Protein AF-A0A4Q5T5X5-F1 (afdb_monomer_lite)

Foldseek 3Di:
DVVQVVCVVVVDGDDDDDDDDDDDPPVVVVVVVVVVVVVVVVVVVVVVVVVVVVVVVVVVVVVVVVVVVVVVVVVVVVVVVVVVVVVVVVVVVVVVVVVVVVDVVVDPVVVVVVVVVVVVVVVVCLVPDPPVPDDPDDPVVVVVVVVVVVVVVVVCVVVVDDDDDDDDDDDDDDDDDDDDDDDDD

pLDDT: mean 80.44, std 17.48, range [32.81, 98.56]

Structure (mmCIF, N/CA/C/O backbone):
data_AF-A0A4Q5T5X5-F1
#
_entry.id   AF-A0A4Q5T5X5-F1
#
loop_
_atom_site.group_PDB
_atom_site.id
_atom_site.type_symbol
_atom_site.label_atom_id
_atom_site.label_alt_id
_atom_site.label_comp_id
_atom_site.label_asym_id
_atom_site.label_entity_id
_atom_site.label_seq_id
_atom_site.pdbx_PDB_ins_code
_atom_site.Cartn_x
_atom_site.Cartn_y
_atom_site.Cartn_z
_atom_site.occupancy
_atom_site.B_iso_or_equiv
_atom_site.auth_seq_id
_atom_site.auth_comp_id
_atom_site.auth_asym_id
_atom_site.auth_atom_id
_atom_site.pdbx_PDB_model_num
ATOM 1 N N . SER A 1 1 ? 45.041 20.646 -38.123 1.00 65.31 1 SER A N 1
ATOM 2 C CA . SER A 1 1 ? 43.888 20.467 -39.027 1.00 65.31 1 SER A CA 1
ATOM 3 C C . SER A 1 1 ? 44.426 20.039 -40.383 1.00 65.31 1 SER A C 1
ATOM 5 O O . SER A 1 1 ? 45.242 20.765 -40.935 1.00 65.31 1 SER A O 1
ATOM 7 N N . VAL A 1 2 ? 44.052 18.853 -40.885 1.00 74.75 2 VAL A N 1
ATOM 8 C CA . VAL A 1 2 ? 44.518 18.348 -42.200 1.00 74.75 2 VAL A CA 1
ATOM 9 C C . VAL A 1 2 ? 44.096 19.296 -43.328 1.00 74.75 2 VAL A C 1
ATOM 11 O O . VAL A 1 2 ? 44.850 19.524 -44.265 1.00 74.75 2 VAL A O 1
ATOM 14 N N . VAL A 1 3 ? 42.918 19.905 -43.186 1.00 79.88 3 VAL A N 1
ATOM 15 C CA . VAL A 1 3 ? 42.360 20.839 -44.167 1.00 79.88 3 VAL A CA 1
ATOM 16 C C . VAL A 1 3 ? 43.095 22.185 -44.144 1.00 79.88 3 VAL A C 1
ATOM 18 O O . VAL A 1 3 ? 43.409 22.709 -45.201 1.00 79.88 3 VAL A O 1
ATOM 21 N N . ASP A 1 4 ? 43.445 22.704 -42.961 1.00 82.31 4 ASP A N 1
ATOM 22 C CA . ASP A 1 4 ? 44.176 23.980 -42.821 1.00 82.31 4 ASP A CA 1
ATOM 23 C C . ASP A 1 4 ? 45.615 23.878 -43.358 1.00 82.31 4 ASP A C 1
ATOM 25 O O . ASP A 1 4 ? 46.098 24.767 -44.049 1.00 82.31 4 ASP A O 1
ATOM 29 N N . HIS A 1 5 ? 46.281 22.738 -43.132 1.00 82.31 5 HIS A N 1
ATOM 30 C CA . HIS A 1 5 ? 47.614 22.478 -43.686 1.00 82.31 5 HIS A CA 1
ATOM 31 C C . HIS A 1 5 ? 47.601 22.364 -45.221 1.00 82.31 5 HIS A C 1
ATOM 33 O O . HIS A 1 5 ? 48.564 22.757 -45.878 1.00 82.31 5 HIS A O 1
ATOM 39 N N . ALA A 1 6 ? 46.512 21.847 -45.800 1.00 83.75 6 ALA A N 1
ATOM 40 C CA . ALA A 1 6 ? 46.347 21.731 -47.247 1.00 83.75 6 ALA A CA 1
ATOM 41 C C . ALA A 1 6 ? 46.087 23.086 -47.938 1.00 83.75 6 ALA A C 1
ATOM 43 O O . ALA A 1 6 ? 46.392 23.221 -49.121 1.00 83.75 6 ALA A O 1
ATOM 44 N N . THR A 1 7 ? 45.570 24.095 -47.223 1.00 84.44 7 THR A N 1
ATOM 45 C CA . THR A 1 7 ? 45.253 25.423 -47.786 1.00 84.44 7 THR A CA 1
ATOM 46 C C . THR A 1 7 ? 46.365 26.467 -47.638 1.00 84.44 7 THR A C 1
ATOM 48 O O . THR A 1 7 ? 46.301 27.517 -48.281 1.00 84.44 7 THR A O 1
ATOM 51 N N . THR A 1 8 ? 47.420 26.176 -46.869 1.00 85.50 8 THR A N 1
ATOM 52 C CA . THR A 1 8 ? 48.581 27.065 -46.657 1.00 85.50 8 THR A CA 1
ATOM 53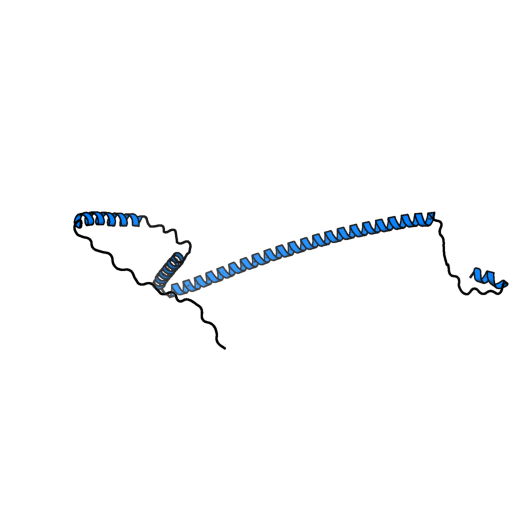 C C . THR A 1 8 ? 49.266 27.543 -47.952 1.00 85.50 8 THR A C 1
ATOM 55 O O . THR A 1 8 ? 49.544 28.740 -48.042 1.00 85.50 8 THR A O 1
ATOM 58 N N . PRO A 1 9 ? 49.510 26.703 -48.986 1.00 88.38 9 PRO A N 1
ATOM 59 C CA . PRO A 1 9 ? 50.156 27.152 -50.229 1.00 88.38 9 PRO A CA 1
ATOM 60 C C . PRO A 1 9 ? 49.339 28.172 -51.033 1.00 88.38 9 PRO A C 1
ATOM 62 O O . PRO A 1 9 ? 49.888 28.865 -51.884 1.00 88.38 9 PRO A O 1
ATOM 65 N N . TRP A 1 10 ? 48.030 28.262 -50.780 1.00 88.12 10 TRP A N 1
ATOM 66 C CA . TRP A 1 10 ? 47.122 29.199 -51.446 1.00 88.12 10 TRP A CA 1
ATOM 67 C C . TRP A 1 10 ? 46.860 30.462 -50.614 1.00 88.12 10 TRP A C 1
ATOM 69 O O . TRP A 1 10 ? 46.085 31.318 -51.030 1.00 88.12 10 TRP A O 1
ATOM 79 N N . GLY A 1 11 ? 47.496 30.594 -49.442 1.00 86.31 11 GLY A N 1
ATOM 80 C CA . GLY A 1 11 ? 47.398 31.782 -48.590 1.00 86.31 11 GLY A CA 1
ATOM 81 C C . GLY A 1 11 ? 46.050 31.964 -47.881 1.00 86.31 11 GLY A C 1
ATOM 82 O O . GLY A 1 11 ? 45.770 33.054 -47.385 1.00 86.31 11 GLY A O 1
ATOM 83 N N . VAL A 1 12 ? 45.209 30.925 -47.814 1.00 87.94 12 VAL A N 1
ATOM 84 C CA . VAL A 1 12 ? 43.883 30.980 -47.174 1.00 87.94 12 VAL A CA 1
ATOM 85 C C . VAL A 1 12 ? 43.929 30.296 -45.806 1.00 87.94 12 VAL A C 1
ATOM 87 O O . VAL A 1 12 ? 44.334 29.140 -45.699 1.00 87.94 12 VAL A O 1
ATOM 90 N N . LYS A 1 13 ? 43.475 31.003 -44.761 1.00 85.12 13 LYS A N 1
ATOM 91 C CA . LYS A 1 13 ? 43.397 30.499 -43.381 1.00 85.12 13 LYS A CA 1
ATOM 92 C C . LYS A 1 13 ? 41.972 30.079 -43.037 1.00 85.12 13 LYS A C 1
ATOM 94 O O . LYS A 1 13 ? 41.056 30.903 -43.088 1.00 85.12 13 LYS A O 1
ATOM 99 N N . ILE A 1 14 ? 41.782 28.822 -42.643 1.00 87.69 14 ILE A N 1
ATOM 100 C CA . ILE A 1 14 ? 40.459 28.307 -42.274 1.00 87.69 14 ILE A CA 1
ATOM 101 C C . ILE A 1 14 ? 40.199 28.608 -40.796 1.00 87.69 14 ILE A C 1
ATOM 103 O O . ILE A 1 14 ? 40.948 28.185 -39.920 1.00 87.69 14 ILE A O 1
ATOM 107 N N . THR A 1 15 ? 39.118 29.330 -40.497 1.00 88.56 15 THR A N 1
ATOM 108 C CA . THR A 1 15 ? 38.778 29.742 -39.122 1.00 88.56 15 THR A CA 1
ATOM 109 C C . THR A 1 15 ? 37.818 28.786 -38.418 1.00 88.56 15 THR A C 1
ATOM 111 O O . THR A 1 15 ? 37.868 28.669 -37.195 1.00 88.56 15 THR A O 1
ATOM 114 N N . ARG A 1 16 ? 36.938 28.100 -39.161 1.00 88.94 16 ARG A N 1
ATOM 115 C CA . ARG A 1 16 ? 35.946 27.175 -38.603 1.00 88.94 16 ARG A CA 1
ATOM 116 C C . ARG A 1 16 ? 35.481 26.164 -39.640 1.00 88.94 16 ARG A C 1
ATOM 118 O O . ARG A 1 16 ? 35.253 26.518 -40.792 1.00 88.94 16 ARG A O 1
ATOM 125 N N . VAL A 1 17 ? 35.298 24.924 -39.203 1.00 88.56 17 VAL A N 1
ATOM 126 C CA . VAL A 1 17 ? 34.685 23.862 -40.000 1.00 88.56 17 VAL A CA 1
ATOM 127 C C . VAL A 1 17 ? 33.445 23.392 -39.255 1.00 88.56 17 VAL A C 1
ATOM 129 O O . VAL A 1 17 ? 33.546 22.902 -38.134 1.00 88.56 17 VAL A O 1
ATOM 132 N N . GLU A 1 18 ? 32.283 23.563 -39.873 1.00 91.38 18 GLU A N 1
ATOM 133 C CA . GLU A 1 18 ? 31.004 23.069 -39.370 1.00 91.38 18 GLU A CA 1
ATOM 134 C C . GLU A 1 18 ? 30.442 22.064 -40.375 1.00 91.38 18 GLU A C 1
ATOM 136 O O . GLU A 1 18 ? 30.503 22.269 -41.590 1.00 91.38 18 GLU A O 1
ATOM 141 N N . ILE A 1 19 ? 29.896 20.963 -39.868 1.00 89.81 19 ILE A N 1
ATOM 142 C CA . ILE A 1 19 ? 29.176 19.997 -40.693 1.00 89.81 19 ILE A CA 1
ATOM 143 C C . ILE A 1 19 ? 27.752 20.521 -40.864 1.00 89.81 19 ILE A C 1
ATOM 145 O O . ILE A 1 19 ? 27.047 20.719 -39.879 1.00 89.81 19 ILE A O 1
ATOM 149 N N . LYS A 1 20 ? 27.332 20.748 -42.112 1.00 89.88 20 LYS A N 1
ATOM 150 C CA . LYS A 1 20 ? 26.016 21.326 -42.416 1.00 89.88 20 LYS A CA 1
ATOM 151 C C . LYS A 1 20 ? 24.912 20.274 -42.544 1.00 89.88 20 LYS A C 1
ATOM 153 O O . LYS A 1 20 ? 23.877 20.396 -41.906 1.00 89.88 20 LYS A O 1
ATOM 158 N N . ASP A 1 21 ? 25.123 19.267 -43.386 1.00 89.62 21 ASP A N 1
ATOM 159 C CA . ASP A 1 21 ? 24.162 18.193 -43.648 1.00 89.62 21 ASP A CA 1
ATOM 160 C C . ASP A 1 21 ? 24.946 16.902 -43.913 1.00 89.62 21 ASP A C 1
ATOM 162 O O . ASP A 1 21 ? 25.931 16.911 -44.656 1.00 89.62 21 ASP A O 1
ATOM 166 N N . ILE A 1 22 ? 24.525 15.803 -43.294 1.00 85.44 22 ILE A N 1
ATOM 167 C CA . ILE A 1 22 ? 25.003 14.459 -43.615 1.00 85.44 22 ILE A CA 1
ATOM 168 C C . ILE A 1 22 ? 23.778 13.692 -44.075 1.00 85.44 22 ILE A C 1
ATOM 170 O O . ILE A 1 22 ? 22.809 13.557 -43.332 1.00 85.44 22 ILE A O 1
ATOM 174 N N . ARG A 1 23 ? 23.848 13.145 -45.288 1.00 89.44 23 ARG A N 1
ATOM 175 C CA . ARG A 1 23 ? 22.794 12.305 -45.854 1.00 89.44 23 ARG A CA 1
ATOM 176 C C . ARG A 1 23 ? 23.220 10.847 -45.776 1.00 89.44 23 ARG A C 1
ATOM 178 O O . ARG A 1 23 ? 23.872 10.365 -46.703 1.00 89.44 23 ARG A O 1
ATOM 185 N N . PRO A 1 24 ? 22.920 10.149 -44.669 1.00 89.31 24 PRO A N 1
ATOM 186 C CA . PRO A 1 24 ? 23.136 8.716 -44.615 1.00 89.31 24 PRO A CA 1
ATOM 187 C C . PRO A 1 24 ? 22.268 8.020 -45.677 1.00 89.31 24 PRO A C 1
ATOM 189 O O . PRO A 1 24 ? 21.168 8.490 -45.984 1.00 89.31 24 PRO A O 1
ATOM 192 N N . PRO A 1 25 ? 22.739 6.899 -46.245 1.00 93.94 25 PRO A N 1
ATOM 193 C CA . PRO A 1 25 ? 21.951 6.120 -47.188 1.00 93.94 25 PRO A CA 1
ATOM 194 C C . PRO A 1 25 ? 20.674 5.597 -46.514 1.00 93.94 25 PRO A C 1
ATOM 196 O O . PRO A 1 25 ? 20.673 5.258 -45.326 1.00 93.94 25 PRO A O 1
ATOM 199 N N . ALA A 1 26 ? 19.586 5.519 -47.284 1.00 93.69 26 ALA A N 1
ATOM 200 C CA . ALA A 1 26 ? 18.252 5.185 -46.781 1.00 93.69 26 ALA A CA 1
ATOM 201 C C . ALA A 1 26 ? 18.206 3.844 -46.023 1.00 93.69 26 ALA A C 1
ATOM 203 O O . ALA A 1 26 ? 17.470 3.709 -45.046 1.00 93.69 26 ALA A O 1
ATOM 204 N N . ASP A 1 27 ? 19.036 2.877 -46.416 1.00 94.88 27 ASP A N 1
ATOM 205 C CA . ASP A 1 27 ? 19.101 1.557 -45.785 1.00 94.88 27 ASP A CA 1
ATOM 206 C C . ASP A 1 27 ? 19.522 1.626 -44.312 1.00 94.88 27 ASP A C 1
ATOM 208 O O . ASP A 1 27 ? 18.930 0.949 -43.467 1.00 94.88 27 ASP A O 1
ATOM 212 N N . ILE A 1 28 ? 20.483 2.498 -43.979 1.00 92.69 28 ILE A N 1
ATOM 213 C CA . ILE A 1 28 ? 20.956 2.687 -42.600 1.00 92.69 28 ILE A CA 1
ATOM 214 C C . ILE A 1 28 ? 19.881 3.375 -41.760 1.00 92.69 28 ILE A C 1
ATOM 216 O O . ILE A 1 28 ? 19.614 2.947 -40.638 1.00 92.69 28 ILE A O 1
ATOM 220 N N . VAL A 1 29 ? 19.226 4.404 -42.304 1.00 94.38 29 VAL A N 1
ATOM 221 C CA . VAL A 1 29 ? 18.145 5.121 -41.607 1.00 94.38 29 VAL A CA 1
ATOM 222 C C . VAL A 1 29 ? 16.980 4.178 -41.305 1.00 94.38 29 VAL A C 1
ATOM 224 O O . VAL A 1 29 ? 16.464 4.164 -40.188 1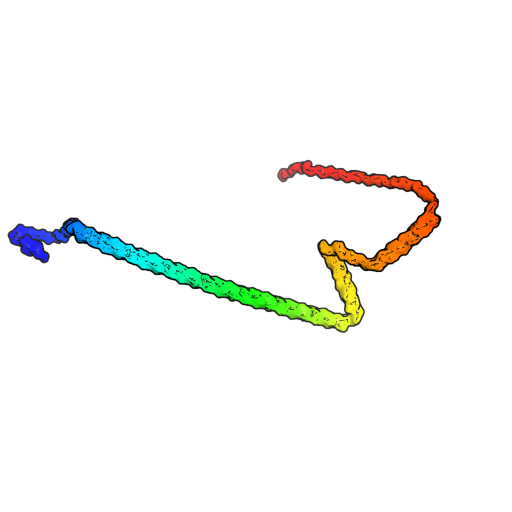.00 94.38 29 VAL A O 1
ATOM 227 N N . ASN A 1 30 ? 16.612 3.328 -42.265 1.00 95.56 30 ASN A N 1
ATOM 228 C CA . ASN A 1 30 ? 15.548 2.342 -42.097 1.00 95.56 30 ASN A CA 1
ATOM 229 C C . ASN A 1 30 ? 15.916 1.251 -41.081 1.00 95.56 30 ASN A C 1
ATOM 231 O O . ASN A 1 30 ? 15.084 0.874 -40.252 1.00 95.56 30 ASN A O 1
ATOM 235 N N . ALA A 1 31 ? 17.152 0.744 -41.116 1.00 94.94 31 ALA A N 1
ATOM 236 C CA . ALA A 1 31 ? 17.632 -0.236 -40.143 1.00 94.94 31 ALA A CA 1
ATOM 237 C C . ALA A 1 31 ? 17.661 0.347 -38.720 1.00 94.94 31 ALA A C 1
ATOM 239 O O . ALA A 1 31 ? 17.140 -0.274 -37.790 1.00 94.94 31 ALA A O 1
ATOM 240 N N . MET A 1 32 ? 18.178 1.569 -38.569 1.00 93.88 32 MET A N 1
ATOM 241 C CA . MET A 1 32 ? 18.218 2.282 -37.293 1.00 93.88 32 MET A CA 1
ATOM 242 C C . MET A 1 32 ? 16.809 2.591 -36.775 1.00 93.88 32 MET A C 1
ATOM 244 O O . MET A 1 32 ? 16.533 2.379 -35.597 1.00 93.88 32 MET A O 1
ATOM 248 N N . GLY A 1 33 ? 15.887 3.016 -37.646 1.00 95.38 33 GLY A N 1
ATOM 249 C CA . GLY A 1 33 ? 14.489 3.260 -37.286 1.00 95.38 33 GLY A CA 1
ATOM 250 C C . GLY A 1 33 ? 13.787 2.008 -36.754 1.00 95.38 33 GLY A C 1
ATOM 251 O O . GLY A 1 33 ? 13.105 2.073 -35.730 1.00 95.38 33 GLY A O 1
ATOM 252 N N . ARG A 1 34 ? 14.008 0.845 -37.387 1.00 95.69 34 ARG A N 1
ATOM 253 C CA . ARG A 1 34 ? 13.485 -0.442 -36.891 1.00 95.69 34 ARG A CA 1
ATOM 254 C C . ARG A 1 34 ? 14.082 -0.823 -35.538 1.00 95.69 34 ARG A C 1
ATOM 256 O O . ARG A 1 34 ? 13.336 -1.223 -34.648 1.00 95.69 34 ARG A O 1
ATOM 263 N N . GLN A 1 35 ? 15.392 -0.661 -35.363 1.00 96.94 35 GLN A N 1
ATOM 264 C CA . GLN A 1 35 ? 16.063 -0.949 -34.094 1.00 96.94 35 GLN A CA 1
ATOM 265 C C . GLN A 1 35 ? 15.557 -0.040 -32.968 1.00 96.94 35 GLN A C 1
ATOM 267 O O . GLN A 1 35 ? 15.201 -0.527 -31.897 1.00 96.94 35 GLN A O 1
ATOM 272 N N . MET A 1 36 ? 15.466 1.267 -33.219 1.00 96.88 36 MET A N 1
ATOM 273 C CA . MET A 1 36 ? 14.965 2.230 -32.239 1.00 96.88 36 MET A CA 1
ATOM 274 C C . MET A 1 36 ? 13.512 1.961 -31.862 1.00 96.88 36 MET A C 1
ATOM 276 O O . MET A 1 36 ? 13.159 2.078 -30.690 1.00 96.88 36 MET A O 1
ATOM 280 N N . LYS A 1 37 ? 12.666 1.589 -32.831 1.00 97.31 37 LYS A N 1
ATOM 281 C CA . LYS A 1 37 ? 11.281 1.198 -32.556 1.00 97.31 37 LYS A CA 1
ATOM 282 C C . LYS A 1 37 ? 11.229 -0.036 -31.653 1.00 97.31 37 LYS A C 1
ATOM 284 O O . LYS A 1 37 ? 10.584 0.025 -30.613 1.00 97.31 37 LYS A O 1
ATOM 289 N N . ALA A 1 38 ? 11.966 -1.093 -31.994 1.00 97.44 38 ALA A N 1
ATOM 290 C CA . ALA A 1 38 ? 12.018 -2.316 -31.195 1.00 97.44 38 ALA A CA 1
ATOM 291 C C . ALA A 1 38 ? 12.544 -2.061 -29.771 1.00 97.44 38 ALA A C 1
ATOM 293 O O . ALA A 1 38 ? 12.023 -2.609 -28.801 1.00 97.44 38 ALA A O 1
ATOM 294 N N . GLU A 1 39 ? 13.551 -1.198 -29.615 1.00 97.69 39 GLU A N 1
ATOM 295 C CA . GLU A 1 39 ? 14.072 -0.847 -28.294 1.00 97.69 39 GLU A CA 1
ATOM 296 C C . GLU A 1 39 ? 13.073 -0.016 -27.480 1.00 97.69 39 GLU A C 1
ATOM 298 O O . GLU A 1 39 ? 12.910 -0.256 -26.282 1.00 97.69 39 GLU A O 1
ATOM 303 N N . ARG A 1 40 ? 12.367 0.928 -28.114 1.00 98.19 40 ARG A N 1
ATOM 304 C CA . ARG A 1 40 ? 11.302 1.698 -27.457 1.00 98.19 40 ARG A CA 1
ATOM 305 C C . ARG A 1 40 ? 10.154 0.801 -27.012 1.00 98.19 40 ARG A C 1
ATOM 307 O O . ARG A 1 40 ? 9.729 0.923 -25.871 1.00 98.19 40 ARG A O 1
ATOM 314 N N . GLU A 1 41 ? 9.702 -0.109 -27.870 1.00 98.06 41 GLU A N 1
ATOM 315 C CA . GLU A 1 41 ? 8.659 -1.088 -27.538 1.00 98.06 41 GLU A CA 1
ATOM 316 C C . GLU A 1 41 ? 9.105 -1.996 -26.388 1.00 98.06 41 GLU A C 1
ATOM 318 O O . GLU A 1 41 ? 8.377 -2.162 -25.412 1.00 98.06 41 GLU A O 1
ATOM 323 N N . LYS A 1 42 ? 10.344 -2.503 -26.427 1.00 98.06 42 LYS A N 1
ATOM 324 C CA . LYS A 1 42 ? 10.911 -3.287 -25.323 1.00 98.06 42 LYS A CA 1
ATOM 325 C C . LYS A 1 42 ? 10.917 -2.500 -24.011 1.00 98.06 42 LYS A C 1
ATOM 327 O O . LYS A 1 42 ? 10.511 -3.036 -22.983 1.00 98.06 42 LYS A O 1
ATOM 332 N N . ARG A 1 43 ? 11.387 -1.248 -24.029 1.00 98.06 43 ARG A N 1
ATOM 333 C CA . ARG A 1 43 ? 11.426 -0.395 -22.829 1.00 98.06 43 ARG A CA 1
ATOM 334 C C . ARG A 1 43 ? 10.023 -0.084 -22.310 1.00 98.06 43 ARG A C 1
ATOM 336 O O . ARG A 1 43 ? 9.829 -0.126 -21.102 1.00 98.06 43 ARG A O 1
ATOM 343 N N . ALA A 1 44 ? 9.064 0.184 -23.197 1.00 98.44 44 ALA A N 1
ATOM 344 C CA . ALA A 1 44 ? 7.673 0.421 -22.821 1.00 98.44 44 ALA A CA 1
ATOM 345 C C . ALA A 1 44 ? 7.068 -0.804 -22.119 1.00 98.44 44 ALA A C 1
ATOM 347 O O . ALA A 1 44 ? 6.541 -0.664 -21.021 1.00 98.44 44 ALA A O 1
ATOM 348 N N . ASN A 1 45 ? 7.247 -2.003 -22.684 1.00 98.31 45 ASN A N 1
ATOM 349 C CA . ASN A 1 45 ? 6.733 -3.244 -22.097 1.00 98.31 45 ASN A CA 1
ATOM 350 C C . ASN A 1 45 ? 7.355 -3.550 -20.726 1.00 98.31 45 ASN A C 1
ATOM 352 O O . ASN A 1 45 ? 6.663 -4.003 -19.819 1.00 98.31 45 ASN A O 1
ATOM 356 N N . ILE A 1 46 ? 8.662 -3.304 -20.563 1.00 98.19 46 ILE A N 1
ATOM 357 C CA . ILE A 1 46 ? 9.337 -3.470 -19.266 1.00 98.19 46 ILE A CA 1
ATOM 358 C C . ILE A 1 46 ? 8.745 -2.501 -18.242 1.00 98.19 46 ILE A C 1
ATOM 360 O O . ILE A 1 46 ? 8.376 -2.924 -17.151 1.00 98.19 46 ILE A O 1
ATOM 364 N N . LEU A 1 47 ? 8.605 -1.226 -18.609 1.00 98.19 47 LEU A N 1
ATOM 365 C CA . LEU A 1 47 ? 8.078 -0.201 -17.713 1.00 98.19 47 LEU A CA 1
ATOM 366 C C . LEU A 1 47 ? 6.623 -0.483 -17.309 1.00 98.19 47 LEU A C 1
ATOM 368 O O . LEU A 1 47 ? 6.253 -0.291 -16.154 1.00 98.19 47 LEU A O 1
ATOM 372 N N . GLU A 1 48 ? 5.799 -0.968 -18.238 1.00 98.31 48 GLU A N 1
ATOM 373 C CA . GLU A 1 48 ? 4.413 -1.357 -17.966 1.00 98.31 48 GLU A CA 1
ATOM 374 C C . GLU A 1 48 ? 4.325 -2.574 -17.033 1.00 98.31 48 GLU A C 1
ATOM 376 O O . GLU A 1 48 ? 3.531 -2.579 -16.086 1.00 98.31 48 GLU A O 1
ATOM 381 N N . ALA A 1 49 ? 5.174 -3.585 -17.245 1.00 98.12 49 ALA A N 1
ATOM 382 C CA . ALA A 1 49 ? 5.248 -4.755 -16.374 1.00 98.12 49 ALA A CA 1
ATOM 383 C C . ALA A 1 49 ? 5.739 -4.391 -14.962 1.00 98.12 49 ALA A C 1
ATOM 385 O O . ALA A 1 49 ? 5.185 -4.867 -13.968 1.00 98.12 49 ALA A O 1
ATOM 386 N N . GLU A 1 50 ? 6.743 -3.519 -14.857 1.00 98.31 50 GLU A N 1
ATOM 387 C CA . GLU A 1 50 ? 7.233 -2.991 -13.580 1.00 98.31 50 GLU A CA 1
ATOM 388 C C . GLU A 1 50 ? 6.158 -2.167 -12.864 1.00 98.31 50 GLU A C 1
ATOM 390 O O . GLU A 1 50 ? 5.926 -2.370 -11.671 1.00 98.31 50 GLU A O 1
ATOM 395 N N . GLY A 1 51 ? 5.448 -1.300 -13.591 1.00 98.56 51 GLY A N 1
ATOM 396 C CA . GLY A 1 51 ? 4.331 -0.525 -13.055 1.00 98.56 51 GLY A CA 1
ATOM 397 C C . GLY A 1 51 ? 3.198 -1.412 -12.539 1.00 98.56 51 GLY A C 1
ATOM 398 O O . GLY A 1 51 ? 2.704 -1.196 -11.430 1.00 98.56 51 GLY A O 1
ATOM 399 N N . SER A 1 52 ? 2.834 -2.452 -13.294 1.00 98.31 52 SER A N 1
ATOM 400 C CA . SER A 1 52 ? 1.807 -3.424 -12.895 1.00 98.31 52 SER A CA 1
ATOM 401 C C . SER A 1 52 ? 2.217 -4.179 -11.633 1.00 98.31 52 SER A C 1
ATOM 403 O O . SER A 1 52 ? 1.472 -4.199 -10.654 1.00 98.31 52 SER A O 1
ATOM 405 N N . ARG A 1 53 ? 3.447 -4.708 -11.600 1.00 98.31 53 ARG A N 1
ATOM 406 C CA . ARG A 1 53 ? 3.997 -5.390 -10.422 1.00 98.31 53 ARG A CA 1
ATOM 407 C C . ARG A 1 53 ? 4.004 -4.482 -9.193 1.00 98.31 53 ARG A C 1
ATOM 409 O O . ARG A 1 53 ? 3.602 -4.908 -8.113 1.00 98.31 53 ARG A O 1
ATOM 416 N N . GLN A 1 54 ? 4.455 -3.239 -9.343 1.00 98.38 54 GLN A N 1
ATOM 417 C CA . GLN A 1 54 ? 4.511 -2.288 -8.234 1.00 98.38 54 GLN A CA 1
ATOM 418 C C . GLN A 1 54 ? 3.108 -1.940 -7.722 1.00 98.38 54 GLN A C 1
ATOM 420 O O . GLN A 1 54 ? 2.897 -1.855 -6.511 1.00 98.38 54 GLN A O 1
ATOM 425 N N . SER A 1 55 ? 2.138 -1.784 -8.626 1.00 98.44 55 SER A N 1
ATOM 426 C CA . SER A 1 55 ? 0.735 -1.556 -8.271 1.00 98.44 55 SER A CA 1
ATOM 427 C C . SER A 1 55 ? 0.150 -2.727 -7.476 1.00 98.44 55 SER A C 1
ATOM 429 O O . SER A 1 55 ? -0.489 -2.515 -6.442 1.00 98.44 55 SER A O 1
ATOM 431 N N . GLU A 1 56 ? 0.409 -3.964 -7.905 1.00 98.31 56 GLU A N 1
ATOM 432 C CA . GLU A 1 56 ? -0.049 -5.170 -7.208 1.00 98.31 56 GLU A CA 1
ATOM 433 C C . GLU A 1 56 ? 0.565 -5.307 -5.813 1.00 98.31 56 GLU A C 1
ATOM 435 O O . GLU A 1 56 ? -0.157 -5.610 -4.860 1.00 98.31 56 GLU A O 1
ATOM 440 N N . ILE A 1 57 ? 1.864 -5.024 -5.671 1.00 98.31 57 ILE A N 1
ATOM 441 C CA . ILE A 1 57 ? 2.551 -5.022 -4.372 1.00 98.31 57 ILE A CA 1
ATOM 442 C C . ILE A 1 57 ? 1.906 -3.997 -3.438 1.00 98.31 57 ILE A C 1
ATOM 444 O O . ILE A 1 57 ? 1.473 -4.363 -2.346 1.00 98.31 57 ILE A O 1
ATOM 448 N N . LEU A 1 58 ? 1.755 -2.746 -3.884 1.00 98.25 58 LEU A N 1
ATOM 449 C CA . LEU A 1 58 ? 1.143 -1.688 -3.074 1.00 98.25 58 LEU A CA 1
ATOM 450 C C . LEU A 1 58 ? -0.297 -2.029 -2.679 1.00 98.25 58 LEU A C 1
ATOM 452 O O . LEU A 1 58 ? -0.715 -1.784 -1.545 1.00 98.25 58 LEU A O 1
ATOM 456 N N . ARG A 1 59 ? -1.066 -2.637 -3.587 1.00 98.31 59 ARG A N 1
ATOM 457 C CA . ARG A 1 59 ? -2.428 -3.094 -3.293 1.00 98.31 59 ARG A CA 1
ATOM 458 C C . ARG A 1 59 ? -2.431 -4.209 -2.248 1.00 98.31 59 ARG A C 1
ATOM 460 O O . ARG A 1 59 ? -3.256 -4.169 -1.335 1.00 98.31 59 ARG A O 1
ATOM 467 N N . ALA A 1 60 ? -1.539 -5.189 -2.365 1.00 98.25 60 ALA A N 1
ATOM 468 C CA . ALA A 1 60 ? -1.427 -6.287 -1.409 1.00 98.25 60 ALA A CA 1
ATOM 469 C C . ALA A 1 60 ? -0.977 -5.794 -0.023 1.00 98.25 60 ALA A C 1
ATOM 471 O O . ALA A 1 60 ? -1.553 -6.196 0.990 1.00 98.25 60 ALA A O 1
ATOM 472 N N . GLU A 1 61 ? -0.006 -4.883 0.029 1.00 98.44 61 GLU A N 1
ATOM 473 C CA . GLU A 1 61 ? 0.458 -4.243 1.263 1.00 98.44 61 GLU A CA 1
ATOM 474 C C . GLU A 1 61 ? -0.648 -3.419 1.922 1.00 98.44 61 GLU A C 1
ATOM 476 O O . GLU A 1 61 ? -0.908 -3.586 3.115 1.00 98.44 61 GLU A O 1
ATOM 481 N N . GLY A 1 62 ? -1.368 -2.606 1.144 1.00 98.56 62 GLY A N 1
ATOM 482 C CA . GLY A 1 62 ? -2.518 -1.849 1.632 1.00 98.56 62 GLY A CA 1
ATOM 483 C C . GLY A 1 62 ? -3.612 -2.757 2.197 1.00 98.56 62 GLY A C 1
ATOM 484 O O . GLY A 1 62 ? -4.126 -2.505 3.285 1.00 98.56 62 GLY A O 1
ATOM 485 N N . GLN A 1 63 ? -3.927 -3.865 1.516 1.00 98.38 63 GLN A N 1
ATOM 486 C CA . GLN A 1 63 ? -4.888 -4.851 2.021 1.00 98.38 63 GLN A CA 1
ATOM 487 C C . GLN A 1 63 ? -4.407 -5.541 3.297 1.00 98.38 63 GLN A C 1
ATOM 489 O O . GLN A 1 63 ? -5.205 -5.758 4.209 1.00 98.38 63 GLN A O 1
ATOM 494 N N . LYS A 1 64 ? -3.124 -5.903 3.375 1.00 98.38 64 LYS A N 1
ATOM 495 C CA . LYS A 1 64 ? -2.534 -6.491 4.580 1.00 98.38 64 LYS A CA 1
ATOM 496 C C . LYS A 1 64 ? -2.649 -5.520 5.753 1.00 98.38 64 LYS A C 1
ATOM 498 O O . LYS A 1 64 ? -3.139 -5.913 6.808 1.00 98.38 64 LYS A O 1
ATOM 503 N N . GLN A 1 65 ? -2.252 -4.266 5.552 1.00 98.31 65 GLN A N 1
ATOM 504 C CA . GLN A 1 65 ? -2.304 -3.241 6.590 1.00 98.31 65 GLN A CA 1
ATOM 505 C C . GLN A 1 65 ? -3.741 -2.973 7.043 1.00 98.31 65 GLN A C 1
ATOM 507 O O . GLN A 1 65 ? -4.002 -2.923 8.242 1.00 98.31 65 GLN A O 1
ATOM 512 N N . ALA A 1 66 ? -4.685 -2.875 6.102 1.00 98.38 66 ALA A N 1
ATOM 513 C CA . ALA A 1 66 ? -6.098 -2.697 6.416 1.00 98.38 66 ALA A CA 1
ATOM 514 C C . ALA A 1 66 ? -6.637 -3.845 7.285 1.00 98.38 66 ALA A C 1
ATOM 516 O O . ALA A 1 66 ? -7.273 -3.588 8.303 1.00 98.38 66 ALA A O 1
ATOM 517 N N . ARG A 1 67 ? -6.325 -5.106 6.945 1.00 98.31 67 ARG A N 1
ATOM 518 C CA . ARG A 1 67 ? -6.758 -6.272 7.738 1.00 98.31 67 ARG A CA 1
ATOM 519 C C . ARG A 1 67 ? -6.143 -6.300 9.136 1.00 98.31 67 ARG A C 1
ATOM 521 O O . ARG A 1 67 ? -6.814 -6.726 10.072 1.00 98.31 67 ARG A O 1
ATOM 528 N N . ILE A 1 68 ? -4.886 -5.873 9.279 1.00 98.31 68 ILE A N 1
ATOM 529 C CA . ILE A 1 68 ? -4.221 -5.770 10.585 1.00 98.31 68 ILE A CA 1
ATOM 530 C C . ILE A 1 68 ? -4.934 -4.728 11.443 1.00 98.31 68 ILE A C 1
ATOM 532 O O . ILE A 1 68 ? -5.381 -5.061 12.536 1.00 98.31 68 ILE A O 1
ATOM 536 N N . LEU A 1 69 ? -5.126 -3.515 10.918 1.00 98.12 69 LEU A N 1
ATOM 537 C CA . LEU A 1 69 ? -5.806 -2.435 11.638 1.00 98.12 69 LEU A CA 1
ATOM 538 C C . LEU A 1 69 ? -7.245 -2.808 12.008 1.00 98.12 69 LEU A C 1
ATOM 540 O O . LEU A 1 69 ? -7.708 -2.503 13.103 1.00 98.12 69 LEU A O 1
ATOM 544 N N . GLU A 1 70 ? -7.954 -3.508 11.124 1.00 98.25 70 GLU A N 1
ATOM 545 C CA . GLU A 1 70 ? -9.299 -4.005 11.405 1.00 98.25 70 GLU A CA 1
ATOM 546 C C . GLU A 1 70 ? -9.295 -5.061 12.524 1.00 98.25 70 GLU A C 1
ATOM 548 O O . GLU A 1 70 ? -10.143 -5.032 13.419 1.00 98.25 70 GLU A O 1
ATOM 553 N N . ALA A 1 71 ? -8.337 -5.991 12.508 1.00 98.00 71 ALA A N 1
ATOM 554 C CA . ALA A 1 71 ? -8.198 -7.001 13.553 1.00 98.00 71 ALA A CA 1
ATOM 555 C C . ALA A 1 71 ? -7.809 -6.385 14.908 1.00 98.00 71 ALA A C 1
ATOM 557 O O . ALA A 1 71 ? -8.378 -6.765 15.933 1.00 98.00 71 ALA A O 1
ATOM 558 N N . GLU A 1 72 ? -6.892 -5.420 14.912 1.00 98.00 72 GLU A N 1
ATOM 559 C CA . GLU A 1 72 ? -6.499 -4.656 16.099 1.00 98.00 72 GLU A CA 1
ATOM 560 C C . GLU A 1 72 ? -7.676 -3.850 16.650 1.00 98.00 72 GLU A C 1
ATOM 562 O O . GLU A 1 72 ? -7.970 -3.944 17.840 1.00 98.00 72 GLU A O 1
ATOM 567 N N . GLY A 1 73 ? -8.418 -3.152 15.786 1.00 98.44 73 GLY A N 1
ATOM 568 C CA . GLY A 1 73 ? -9.618 -2.414 16.173 1.00 98.44 73 GLY A CA 1
ATOM 569 C C . GLY A 1 73 ? -10.693 -3.316 16.782 1.00 98.44 73 GLY A C 1
ATOM 570 O O . GLY A 1 73 ? -11.270 -2.975 17.814 1.00 98.44 73 GLY A O 1
ATOM 571 N N . ARG A 1 74 ? -10.926 -4.506 16.207 1.00 97.75 74 ARG A N 1
ATOM 572 C CA . ARG A 1 74 ? -11.847 -5.498 16.793 1.00 97.75 74 ARG A CA 1
ATOM 573 C C . ARG A 1 74 ? -11.380 -5.990 18.158 1.00 97.75 74 ARG A C 1
ATOM 575 O O . ARG A 1 74 ? -12.199 -6.094 19.067 1.00 97.75 74 ARG A O 1
ATOM 582 N N . LYS A 1 75 ? -10.088 -6.296 18.304 1.00 98.12 75 LYS A N 1
ATOM 583 C CA . LYS A 1 75 ? -9.509 -6.744 19.577 1.00 98.12 75 LYS A CA 1
ATOM 584 C C . LYS A 1 75 ? -9.664 -5.671 20.652 1.00 98.12 75 LYS A C 1
ATOM 586 O O . LYS A 1 75 ? -10.134 -5.980 21.742 1.00 98.12 75 LYS A O 1
ATOM 591 N N . GLU A 1 76 ? -9.305 -4.434 20.330 1.00 97.62 76 GLU A N 1
ATOM 592 C CA . GLU A 1 76 ? -9.408 -3.298 21.245 1.00 97.62 76 GLU A CA 1
ATOM 593 C C . GLU A 1 76 ? -10.866 -3.040 21.635 1.00 97.62 76 GLU A C 1
ATOM 595 O O . GLU A 1 76 ? -11.186 -2.923 22.814 1.00 97.62 76 GLU A O 1
ATOM 600 N N . SER A 1 77 ? -11.784 -3.041 20.665 1.00 98.06 77 SER A N 1
ATOM 601 C CA . SER A 1 77 ? -13.214 -2.879 20.941 1.00 98.06 77 SER A CA 1
ATOM 602 C C . SER A 1 77 ? -13.751 -3.979 21.859 1.00 98.06 77 SER A C 1
ATOM 604 O O . SER A 1 77 ? -14.497 -3.678 22.787 1.00 98.06 77 SER A O 1
ATOM 606 N N . ALA A 1 78 ? -13.391 -5.241 21.614 1.00 97.50 78 ALA A N 1
ATOM 607 C CA . ALA A 1 78 ? -13.834 -6.364 22.438 1.00 97.50 78 ALA A CA 1
ATOM 608 C C . ALA A 1 78 ? -13.244 -6.305 23.856 1.00 97.50 78 ALA A C 1
ATOM 610 O O . ALA A 1 78 ? -13.933 -6.620 24.827 1.00 97.50 78 ALA A O 1
ATOM 611 N N . PHE A 1 79 ? -11.988 -5.871 23.980 1.00 98.00 79 PHE A N 1
ATOM 612 C CA . PHE A 1 79 ? -11.339 -5.666 25.271 1.00 98.00 79 PHE A CA 1
ATOM 613 C C . PHE A 1 79 ? -12.047 -4.573 26.074 1.00 98.00 79 PHE A C 1
ATOM 615 O O . PHE A 1 79 ? -12.451 -4.816 27.207 1.00 98.00 79 PHE A O 1
ATOM 622 N N . ARG A 1 80 ? -12.290 -3.410 25.461 1.00 97.06 80 ARG A N 1
ATOM 623 C CA . ARG A 1 80 ? -12.970 -2.287 26.122 1.00 97.06 80 ARG A CA 1
ATOM 624 C C . ARG A 1 80 ? -14.410 -2.616 26.503 1.00 97.06 80 ARG A C 1
ATOM 626 O O . ARG A 1 80 ? -14.855 -2.193 27.563 1.00 97.06 80 ARG A O 1
ATOM 633 N N . ASP A 1 81 ? -15.127 -3.378 25.677 1.00 97.00 81 ASP A N 1
ATOM 634 C CA . ASP A 1 81 ? -16.473 -3.855 26.020 1.00 97.00 81 ASP A CA 1
ATOM 635 C C . ASP A 1 81 ? -16.439 -4.825 27.212 1.00 97.00 81 ASP A C 1
ATOM 637 O O . ASP A 1 81 ? -17.242 -4.707 28.136 1.00 97.00 81 ASP A O 1
ATOM 641 N N . SER A 1 82 ? -15.465 -5.739 27.244 1.00 97.38 82 SER A N 1
ATOM 642 C CA . SER A 1 82 ? -15.282 -6.665 28.371 1.00 97.38 82 SER A CA 1
ATOM 643 C C . SER A 1 82 ? -14.937 -5.919 29.662 1.00 97.38 82 SER A C 1
ATOM 645 O O . SER A 1 82 ? -15.571 -6.148 30.688 1.00 97.38 82 SER A O 1
ATOM 647 N N . GLU A 1 83 ? -14.008 -4.966 29.596 1.00 97.19 83 GLU A N 1
ATOM 648 C CA . GLU A 1 83 ? -13.609 -4.121 30.726 1.00 97.19 83 GLU A CA 1
ATOM 649 C C . GLU A 1 83 ? -14.773 -3.246 31.224 1.00 97.19 83 GLU A C 1
ATOM 651 O O . GLU A 1 83 ? -14.953 -3.042 32.425 1.00 97.19 83 GLU A O 1
ATOM 656 N N . ALA A 1 84 ? -15.598 -2.728 30.309 1.00 97.06 84 ALA A N 1
ATOM 657 C CA . ALA A 1 84 ? -16.797 -1.979 30.666 1.00 97.06 84 ALA A CA 1
ATOM 658 C C . ALA A 1 84 ? -17.805 -2.858 31.419 1.00 97.06 84 ALA A C 1
ATOM 660 O O . ALA A 1 84 ? -18.360 -2.412 32.424 1.00 97.06 84 ALA A O 1
ATOM 661 N N . ARG A 1 85 ? -18.016 -4.103 30.973 1.00 95.81 85 ARG A N 1
ATOM 662 C CA . ARG A 1 85 ? -18.904 -5.063 31.648 1.00 95.81 85 ARG A CA 1
ATOM 663 C C . ARG A 1 85 ? -18.374 -5.482 33.011 1.00 95.81 85 ARG A C 1
ATOM 665 O O . ARG A 1 85 ? -19.156 -5.531 33.952 1.00 95.81 85 ARG A O 1
ATOM 672 N N . GLU A 1 86 ? -17.078 -5.753 33.124 1.00 97.19 86 GLU A N 1
ATOM 673 C CA . GLU A 1 86 ? -16.438 -6.098 34.396 1.00 97.19 86 GLU A CA 1
ATOM 674 C C . GLU A 1 86 ? -16.589 -4.952 35.398 1.00 97.19 86 GLU A C 1
ATOM 676 O O . GLU A 1 86 ? -17.134 -5.147 36.481 1.00 97.19 86 GLU A O 1
ATOM 681 N N . ARG A 1 87 ? -16.256 -3.722 34.988 1.00 96.38 87 ARG A N 1
ATOM 682 C CA . ARG A 1 87 ? -16.433 -2.526 35.821 1.00 96.38 87 ARG A CA 1
ATOM 683 C C . ARG A 1 87 ? -17.894 -2.292 36.213 1.00 96.38 87 ARG A C 1
ATOM 685 O O . ARG A 1 87 ? -18.167 -1.885 37.340 1.00 96.38 87 ARG A O 1
ATOM 692 N N . ALA A 1 88 ? -18.835 -2.513 35.295 1.00 96.50 88 ALA A N 1
ATOM 693 C CA . ALA A 1 88 ? -20.260 -2.392 35.588 1.00 96.50 88 ALA A CA 1
ATOM 694 C C . ALA A 1 88 ? -20.719 -3.454 36.601 1.00 96.50 88 ALA A C 1
ATOM 696 O O . ALA A 1 88 ? -21.411 -3.113 37.558 1.00 96.50 88 ALA A O 1
ATOM 697 N N . ALA A 1 89 ? -20.283 -4.706 36.439 1.00 96.38 89 ALA A N 1
ATOM 698 C CA . ALA A 1 89 ? -20.592 -5.797 37.358 1.00 96.38 89 ALA A CA 1
ATOM 699 C C . ALA A 1 89 ? -19.976 -5.569 38.748 1.00 96.38 89 ALA A C 1
ATOM 701 O O . ALA A 1 89 ? -20.648 -5.775 39.756 1.00 96.38 89 ALA A O 1
ATOM 702 N N . GLU A 1 90 ? -18.734 -5.083 38.825 1.00 96.62 90 GLU A N 1
ATOM 703 C CA . GLU A 1 90 ? -18.103 -4.681 40.087 1.00 96.62 90 GLU A CA 1
ATOM 704 C C . GLU A 1 90 ? -18.865 -3.540 40.768 1.00 96.62 90 GLU A C 1
ATOM 706 O O . GLU A 1 90 ? -19.100 -3.576 41.980 1.00 96.62 90 GLU A O 1
ATOM 711 N N . ALA A 1 91 ? -19.280 -2.530 39.999 1.00 96.44 91 ALA A N 1
ATOM 712 C CA . ALA A 1 91 ? -20.066 -1.417 40.516 1.00 96.44 91 ALA A CA 1
ATOM 713 C C . ALA A 1 91 ? -21.429 -1.886 41.048 1.00 96.44 91 ALA A C 1
ATOM 715 O O . ALA A 1 91 ? -21.847 -1.451 42.122 1.00 96.44 91 ALA A O 1
ATOM 716 N N . GLU A 1 92 ? -22.098 -2.799 40.343 1.00 94.31 92 GLU A N 1
ATOM 717 C CA . GLU A 1 92 ? -23.373 -3.386 40.759 1.00 94.31 92 GLU A CA 1
ATOM 718 C C . GLU A 1 92 ? -23.218 -4.276 41.998 1.00 94.31 92 GLU A C 1
ATOM 720 O O . GLU A 1 92 ? -24.004 -4.161 42.943 1.00 94.31 92 GLU A O 1
ATOM 725 N N . ALA A 1 93 ? -22.168 -5.099 42.056 1.00 95.69 93 ALA A N 1
ATOM 726 C CA . ALA A 1 93 ? -21.846 -5.906 43.229 1.00 95.69 93 ALA A CA 1
ATOM 727 C C . ALA A 1 93 ? -21.581 -5.018 44.452 1.00 95.69 93 ALA A C 1
ATOM 729 O O . ALA A 1 93 ? -22.127 -5.262 45.530 1.00 95.69 93 ALA A O 1
ATOM 730 N N . LYS A 1 94 ? -20.810 -3.938 44.282 1.00 95.81 94 LYS A N 1
ATOM 731 C CA . LYS A 1 94 ? -20.529 -2.973 45.351 1.00 95.81 94 LYS A CA 1
ATOM 732 C C . LYS A 1 94 ? -21.786 -2.226 45.793 1.00 95.81 94 LYS A C 1
ATOM 734 O O . LYS A 1 94 ? -22.013 -2.083 46.991 1.00 95.81 94 LYS A O 1
ATOM 739 N N . ALA A 1 95 ? -22.622 -1.784 44.855 1.00 91.94 95 ALA A N 1
ATOM 740 C CA . ALA A 1 95 ? -23.904 -1.157 45.171 1.00 91.94 95 ALA A CA 1
ATOM 741 C C . ALA A 1 95 ? -24.813 -2.121 45.948 1.00 91.94 95 ALA A C 1
ATOM 743 O O . ALA A 1 95 ? -25.391 -1.739 46.965 1.00 91.94 95 ALA A O 1
ATOM 744 N N . THR A 1 96 ? -24.873 -3.385 45.526 1.00 89.44 96 THR A N 1
ATOM 745 C CA . THR A 1 96 ? -25.643 -4.437 46.201 1.00 89.44 96 THR A CA 1
ATOM 746 C C . THR A 1 96 ? -25.122 -4.693 47.612 1.00 89.44 96 THR A C 1
ATOM 748 O O . THR A 1 96 ? -25.922 -4.780 48.537 1.00 89.44 96 THR A O 1
ATOM 751 N N . GLN A 1 97 ? -23.802 -4.744 47.816 1.00 92.81 97 GLN A N 1
ATOM 752 C CA . GLN A 1 97 ? -23.207 -4.876 49.151 1.00 92.81 97 GLN A CA 1
ATOM 753 C C . GLN A 1 97 ? -23.560 -3.696 50.059 1.00 92.81 97 GLN A C 1
ATOM 755 O O . GLN A 1 97 ? -23.948 -3.913 51.204 1.00 92.81 97 GLN A O 1
ATOM 760 N N . VAL A 1 98 ? -23.469 -2.461 49.554 1.00 92.12 98 VAL A N 1
ATOM 761 C CA . VAL A 1 98 ? -23.835 -1.259 50.322 1.00 92.12 98 VAL A CA 1
ATOM 762 C C . VAL A 1 98 ? -25.315 -1.295 50.709 1.00 92.12 98 VAL A C 1
ATOM 764 O O . VAL A 1 98 ? -25.656 -1.011 51.855 1.00 92.12 98 VAL A O 1
ATOM 767 N N . VAL A 1 99 ? -26.196 -1.698 49.787 1.00 85.50 99 VAL A N 1
ATOM 768 C CA . VAL A 1 99 ? -27.629 -1.860 50.072 1.00 85.50 99 VAL A CA 1
ATOM 769 C C . VAL A 1 99 ? -27.871 -2.993 51.075 1.00 85.50 99 VAL A C 1
ATOM 771 O O . VAL A 1 99 ? -28.637 -2.798 52.013 1.00 85.50 99 VAL A O 1
ATOM 774 N N . SER A 1 100 ? -27.195 -4.138 50.942 1.00 85.75 100 SER A N 1
ATOM 775 C CA . SER A 1 100 ? -27.292 -5.257 51.894 1.00 85.75 100 SER A CA 1
ATOM 776 C C . SER A 1 100 ? -26.890 -4.822 53.303 1.00 85.75 100 SER A C 1
ATOM 778 O O . SER A 1 100 ? -27.642 -5.042 54.245 1.00 85.75 100 SER A O 1
ATOM 780 N N . GLN A 1 101 ? -25.765 -4.114 53.445 1.00 86.19 101 GLN A N 1
ATOM 781 C CA . GLN A 1 101 ? -25.297 -3.584 54.731 1.00 86.19 101 GLN A CA 1
ATOM 782 C C . GLN A 1 101 ? -26.267 -2.545 55.322 1.00 86.19 101 GLN A C 1
ATOM 784 O O . GLN A 1 101 ? -26.507 -2.525 56.533 1.00 86.19 101 GLN A O 1
ATOM 789 N N . ALA A 1 102 ? -26.865 -1.693 54.484 1.00 81.12 102 ALA A N 1
ATOM 790 C CA . ALA A 1 102 ? -27.888 -0.739 54.916 1.00 81.12 102 ALA A CA 1
ATOM 791 C C . ALA A 1 102 ? -29.178 -1.442 55.390 1.00 81.12 102 ALA A C 1
ATOM 793 O O . ALA A 1 102 ? -29.815 -0.992 56.340 1.00 81.12 102 ALA A O 1
ATOM 794 N N . ILE A 1 103 ? -29.548 -2.564 54.769 1.00 78.50 103 ILE A N 1
ATOM 795 C CA . ILE A 1 103 ? -30.711 -3.375 55.162 1.00 78.50 103 ILE A CA 1
ATOM 796 C C . ILE A 1 103 ? -30.426 -4.148 56.457 1.00 78.50 103 ILE A C 1
ATOM 798 O O . ILE A 1 103 ? -31.267 -4.163 57.356 1.00 78.50 103 ILE A O 1
ATOM 802 N N . GLU A 1 104 ? -29.246 -4.763 56.578 1.00 78.00 104 GLU A N 1
ATOM 803 C CA . GLU A 1 104 ? -28.812 -5.477 57.788 1.00 78.00 104 GLU A CA 1
ATOM 804 C C . GLU A 1 104 ? -28.786 -4.553 59.012 1.00 78.00 104 GLU A C 1
ATOM 806 O O . GLU A 1 104 ? -29.231 -4.946 60.090 1.00 78.00 104 GLU A O 1
ATOM 811 N N . SER A 1 105 ? -28.341 -3.304 58.844 1.00 77.88 105 SER A N 1
ATOM 812 C CA . SER A 1 105 ? -28.364 -2.300 59.916 1.00 77.88 105 SER A CA 1
ATOM 813 C C . SER A 1 105 ? -29.759 -1.714 60.197 1.00 77.88 105 SER A C 1
ATOM 815 O O . SER 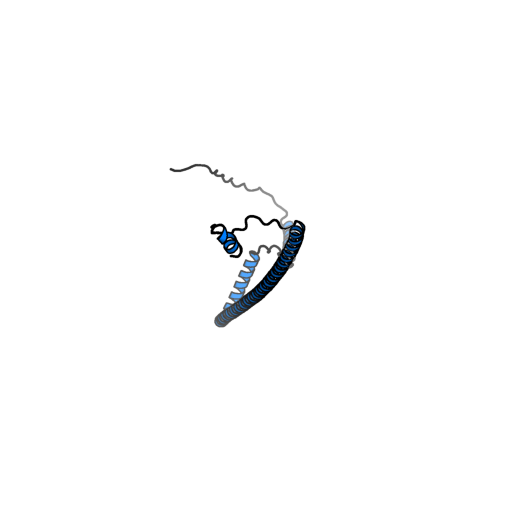A 1 105 ? -30.020 -1.296 61.325 1.00 77.88 105 SER A O 1
ATOM 817 N N . GLY A 1 106 ? -30.672 -1.710 59.217 1.00 70.75 106 GLY A N 1
ATOM 818 C CA . GLY A 1 106 ? -32.033 -1.159 59.317 1.00 70.75 106 GLY A CA 1
ATOM 819 C C . GLY A 1 106 ? -33.114 -2.104 59.871 1.00 70.75 106 GLY A C 1
ATOM 820 O O . GLY A 1 106 ? -34.267 -1.693 60.022 1.00 70.75 106 GLY A O 1
ATOM 821 N N . GLY A 1 107 ? -32.779 -3.360 60.180 1.00 71.38 107 GLY A N 1
ATOM 822 C CA . GLY A 1 107 ? -33.694 -4.349 60.764 1.00 71.38 107 GLY A CA 1
ATOM 823 C C . GLY A 1 107 ? -34.774 -4.880 59.802 1.00 71.38 107 GLY A C 1
ATOM 824 O O . GLY A 1 107 ? -35.097 -4.279 58.777 1.00 71.38 107 GLY A O 1
ATOM 825 N N . THR A 1 108 ? -35.379 -6.023 60.149 1.00 71.62 108 THR A N 1
ATOM 826 C CA . THR A 1 108 ? -36.290 -6.815 59.284 1.00 71.62 108 THR A CA 1
ATOM 827 C C . THR A 1 108 ? -37.534 -6.068 58.785 1.00 71.62 108 THR A C 1
ATOM 829 O O . THR A 1 108 ? -38.113 -6.447 57.768 1.00 71.62 108 THR A O 1
ATOM 832 N N . GLN A 1 109 ? -37.942 -4.987 59.454 1.00 68.12 109 GLN A N 1
ATOM 833 C CA . GLN A 1 109 ? -39.061 -4.146 59.016 1.00 68.12 109 GLN A CA 1
ATOM 834 C C . GLN A 1 109 ? -38.718 -3.274 57.797 1.00 68.12 109 GLN A C 1
ATOM 836 O O . GLN A 1 109 ? -39.574 -3.080 56.934 1.00 68.12 109 GLN A O 1
ATOM 841 N N . SER A 1 110 ? -37.472 -2.799 57.676 1.00 70.50 110 SER A N 1
ATOM 842 C CA . SER A 1 110 ? -37.032 -1.999 56.521 1.00 70.50 110 SER A CA 1
ATOM 843 C C . SER A 1 110 ? -36.986 -2.827 55.230 1.00 70.50 110 SER A C 1
ATOM 845 O O . SER A 1 110 ? -37.381 -2.347 54.167 1.00 70.50 110 SER A O 1
ATOM 847 N N . LEU A 1 111 ? -36.613 -4.108 55.339 1.00 73.94 111 LEU A N 1
ATOM 848 C CA . LEU A 1 111 ? -36.591 -5.055 54.224 1.00 73.94 111 LEU A CA 1
ATOM 849 C C . LEU A 1 111 ? -37.993 -5.283 53.634 1.00 73.94 111 LEU A C 1
ATOM 851 O O . LEU A 1 111 ? -38.168 -5.209 52.418 1.00 73.94 111 LEU A O 1
ATOM 855 N N . ASN A 1 112 ? -39.004 -5.496 54.483 1.00 77.12 112 ASN A N 1
ATOM 856 C CA . ASN A 1 112 ? -40.388 -5.698 54.036 1.00 77.12 112 ASN A CA 1
ATOM 857 C C . ASN A 1 112 ? -40.950 -4.458 53.321 1.00 77.12 112 ASN A C 1
ATOM 859 O O . ASN A 1 112 ? -41.605 -4.587 52.284 1.00 77.12 112 ASN A O 1
ATOM 863 N N . TYR A 1 113 ? -40.660 -3.258 53.836 1.00 79.38 113 TYR A N 1
ATOM 864 C CA . TYR A 1 113 ? -41.056 -2.001 53.195 1.00 79.38 113 TYR A CA 1
ATOM 865 C C . TYR A 1 113 ? -40.372 -1.813 51.829 1.00 79.38 113 TYR A C 1
ATOM 867 O O . TYR A 1 113 ? -41.022 -1.430 50.856 1.00 79.38 113 TYR A O 1
ATOM 875 N N . PHE A 1 114 ? -39.085 -2.156 51.718 1.00 78.88 114 PHE A N 1
ATOM 876 C CA . PHE A 1 114 ? -38.334 -2.056 50.463 1.00 78.88 114 PHE A CA 1
ATOM 877 C C . PHE A 1 114 ? -38.842 -3.028 49.384 1.00 78.88 114 PHE A C 1
ATOM 879 O O . PHE A 1 114 ? -38.979 -2.642 48.220 1.00 78.88 114 PHE A O 1
ATOM 886 N N . ILE A 1 115 ? -39.186 -4.266 49.762 1.00 83.06 115 ILE A N 1
ATOM 887 C CA . ILE A 1 115 ? -39.808 -5.247 48.854 1.00 83.06 115 ILE A CA 1
ATOM 888 C C . ILE A 1 115 ? -41.159 -4.725 48.355 1.00 83.06 115 ILE A C 1
ATOM 890 O O . ILE A 1 115 ? -41.419 -4.756 47.150 1.00 83.06 115 ILE A O 1
ATOM 894 N N . ALA A 1 116 ? -41.994 -4.188 49.251 1.00 82.38 116 ALA A N 1
ATOM 895 C CA . ALA A 1 116 ? -43.274 -3.595 48.874 1.00 82.38 116 ALA A CA 1
ATOM 896 C C . ALA A 1 116 ? -43.091 -2.409 47.908 1.00 82.38 116 ALA A C 1
ATOM 898 O O . ALA A 1 116 ? -43.793 -2.322 46.900 1.00 82.38 116 ALA A O 1
ATOM 899 N N . GLN A 1 117 ? -42.103 -1.540 48.148 1.00 84.44 117 GLN A N 1
ATOM 900 C CA . GLN A 1 117 ? -41.791 -0.416 47.262 1.00 84.44 117 GLN A CA 1
ATOM 901 C C . GLN A 1 117 ? -41.338 -0.885 45.868 1.00 84.44 117 GLN A C 1
ATOM 903 O O . GLN A 1 117 ? -41.829 -0.368 44.862 1.00 84.44 117 GLN A O 1
ATOM 908 N N . LYS A 1 118 ? -40.453 -1.890 45.780 1.00 85.00 118 LYS A N 1
ATOM 909 C CA . LYS A 1 118 ? -40.014 -2.467 44.494 1.00 85.00 118 LYS A CA 1
ATOM 910 C C . LYS A 1 118 ? -41.146 -3.172 43.751 1.00 85.00 118 LYS A C 1
ATOM 912 O O . LYS A 1 118 ? -41.207 -3.083 42.527 1.00 85.00 118 LYS A O 1
ATOM 917 N N . TYR A 1 119 ? -42.057 -3.820 44.474 1.00 82.44 119 TYR A N 1
ATOM 918 C CA . TYR A 1 119 ? -43.247 -4.447 43.903 1.00 82.44 119 TYR A CA 1
ATOM 919 C C . TYR A 1 119 ? -44.205 -3.409 43.296 1.00 82.44 119 TYR A C 1
ATOM 921 O O . TYR A 1 119 ? -44.641 -3.566 42.156 1.00 82.44 119 TYR A O 1
ATOM 929 N N . VAL A 1 120 ? -44.464 -2.300 43.999 1.00 89.06 120 VAL A N 1
ATOM 930 C CA . VAL A 1 120 ? -45.287 -1.193 43.477 1.00 89.06 120 VAL A CA 1
ATOM 931 C C . VAL A 1 120 ? -44.611 -0.501 42.286 1.00 89.06 120 VAL A C 1
ATOM 933 O O . VAL A 1 120 ? -45.280 -0.229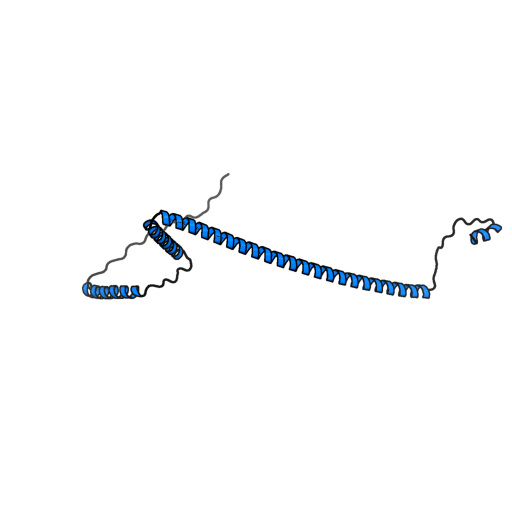 41.289 1.00 89.06 120 VAL A O 1
ATOM 936 N N . GLU A 1 121 ? -43.291 -0.275 42.323 1.00 86.31 121 GLU A N 1
ATOM 937 C CA . GLU A 1 121 ? -42.530 0.232 41.165 1.00 86.31 121 GLU A CA 1
ATOM 938 C C . GLU A 1 121 ? -42.617 -0.712 39.959 1.00 86.31 121 GLU A C 1
ATOM 940 O O . GLU A 1 121 ? -42.787 -0.251 38.829 1.00 86.31 121 GLU A O 1
ATOM 945 N N . ALA A 1 122 ? -42.494 -2.024 40.180 1.00 84.38 122 ALA A N 1
ATOM 946 C CA . ALA A 1 122 ? -42.599 -3.024 39.123 1.00 84.38 122 ALA A CA 1
ATOM 947 C C . ALA A 1 122 ? -44.001 -3.025 38.499 1.00 84.38 122 ALA A C 1
ATOM 949 O O . ALA A 1 122 ? -44.107 -2.996 37.274 1.00 84.38 122 ALA A O 1
ATOM 950 N N . ILE A 1 123 ? -45.060 -2.956 39.315 1.00 84.56 123 ILE A N 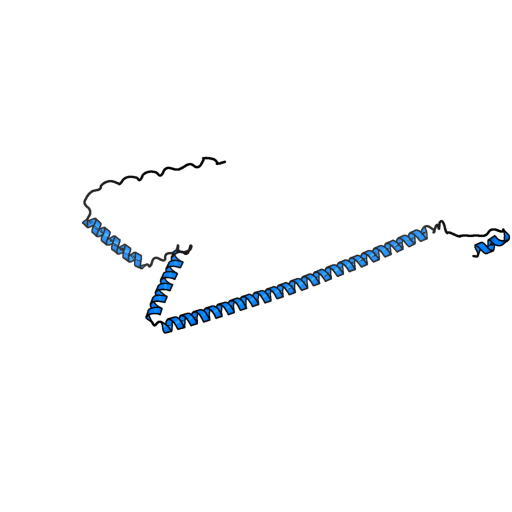1
ATOM 951 C CA . ILE A 1 123 ? -46.443 -2.792 38.837 1.00 84.56 123 ILE A CA 1
ATOM 952 C C . ILE A 1 123 ? -46.594 -1.487 38.043 1.00 84.56 123 ILE A C 1
ATOM 954 O O . ILE A 1 123 ? -47.184 -1.498 36.966 1.00 84.56 123 ILE A O 1
ATOM 958 N N . GLY A 1 124 ? -46.017 -0.378 38.515 1.00 84.12 124 GLY A N 1
ATOM 959 C CA . GLY A 1 124 ? -46.053 0.909 37.814 1.00 84.12 124 GLY A CA 1
ATOM 960 C C . GLY A 1 124 ? -45.357 0.875 36.448 1.00 84.12 124 GLY A C 1
ATOM 961 O O . GLY A 1 124 ? -45.899 1.383 35.463 1.00 84.12 124 GLY A O 1
ATOM 962 N N . LYS A 1 125 ? -44.192 0.219 36.355 1.00 81.38 125 LYS A N 1
ATOM 963 C CA . LYS A 1 125 ? -43.460 0.000 35.092 1.00 81.38 125 LYS A CA 1
ATOM 964 C C . LYS A 1 125 ? -44.196 -0.952 34.148 1.00 81.38 125 LYS A C 1
ATOM 966 O O . LYS A 1 125 ? -44.177 -0.745 32.937 1.00 81.38 125 LYS A O 1
ATOM 971 N N . PHE A 1 126 ? -44.879 -1.963 34.686 1.00 74.44 126 PHE A N 1
ATOM 972 C CA . PHE A 1 126 ? -45.751 -2.841 33.904 1.00 74.44 126 PHE A CA 1
ATOM 973 C C . PHE A 1 126 ? -46.974 -2.093 33.362 1.00 74.44 126 PHE A C 1
ATOM 975 O O . PHE A 1 126 ? -47.305 -2.257 32.192 1.00 74.44 126 PHE A O 1
ATOM 982 N N . ALA A 1 127 ? -47.594 -1.223 34.163 1.00 75.75 127 ALA A N 1
ATOM 983 C CA . ALA A 1 127 ? -48.751 -0.422 33.759 1.00 75.75 127 ALA A CA 1
ATOM 984 C C . ALA A 1 127 ? -48.420 0.648 32.697 1.00 75.75 127 ALA A C 1
ATOM 986 O O . ALA A 1 127 ? -49.293 1.034 31.925 1.00 75.75 127 ALA A O 1
ATOM 987 N N . THR A 1 128 ? -47.169 1.117 32.637 1.00 76.31 128 THR A N 1
ATOM 988 C CA . THR A 1 128 ? -46.691 2.115 31.657 1.00 76.31 128 THR A CA 1
ATOM 989 C C . THR A 1 128 ? -46.016 1.502 30.424 1.00 76.31 128 THR A C 1
ATOM 991 O O . THR A 1 128 ? -45.651 2.229 29.499 1.00 76.31 128 THR A O 1
ATOM 994 N N . SER A 1 129 ? -45.870 0.174 30.367 1.00 79.00 129 SER A N 1
ATOM 995 C CA . SER A 1 129 ? -45.267 -0.519 29.227 1.00 79.00 129 SER A CA 1
ATOM 996 C C . SER A 1 129 ? -46.223 -0.567 28.021 1.00 79.00 129 SER A C 1
ATOM 998 O O . SER A 1 129 ? -47.366 -1.008 28.162 1.00 79.00 129 SER A O 1
ATOM 1000 N N . PRO A 1 130 ? -45.774 -0.211 26.800 1.00 68.56 130 PRO A N 1
ATOM 1001 C CA . PRO A 1 130 ? -46.604 -0.259 25.590 1.00 68.56 130 PRO A CA 1
ATOM 1002 C C . PRO A 1 130 ? -47.068 -1.678 25.194 1.00 68.56 130 PRO A C 1
ATOM 1004 O O . PRO A 1 130 ? -47.987 -1.811 24.387 1.00 68.56 130 PRO A O 1
ATOM 1007 N N . ASN A 1 131 ? -46.486 -2.732 25.786 1.00 60.25 131 ASN A N 1
ATOM 1008 C CA . ASN A 1 131 ? -46.855 -4.139 25.572 1.00 60.25 131 ASN A CA 1
ATOM 1009 C C . ASN A 1 131 ? -47.840 -4.703 26.624 1.00 60.25 131 ASN A C 1
ATOM 1011 O O . ASN A 1 131 ? -48.117 -5.901 26.618 1.00 60.25 131 ASN A O 1
ATOM 1015 N N . ALA A 1 132 ? -48.408 -3.878 27.509 1.00 59.91 132 ALA A N 1
ATOM 1016 C CA . ALA A 1 132 ? -49.297 -4.305 28.603 1.00 59.91 132 ALA A CA 1
ATOM 1017 C C . ALA A 1 132 ? -50.717 -4.763 28.176 1.00 59.91 132 ALA A C 1
ATOM 1019 O O . ALA A 1 132 ? -51.652 -4.718 28.973 1.00 59.91 132 ALA A O 1
ATOM 1020 N N . LYS A 1 133 ? -50.923 -5.189 26.921 1.00 56.38 133 LYS A N 1
ATOM 1021 C CA . LYS A 1 133 ? -52.253 -5.557 26.392 1.00 56.38 133 LYS A CA 1
ATOM 1022 C C . LYS A 1 133 ? -52.713 -6.979 26.732 1.00 56.38 133 LYS A C 1
ATOM 1024 O O . LYS A 1 133 ? -53.901 -7.256 26.603 1.00 56.38 133 LYS A O 1
ATOM 1029 N N . THR A 1 134 ? -51.829 -7.866 27.188 1.00 55.66 134 THR A N 1
ATOM 1030 C CA . THR A 1 134 ? -52.210 -9.240 27.555 1.00 55.66 134 THR A CA 1
ATOM 1031 C C . THR A 1 134 ? -52.408 -9.344 29.060 1.00 55.66 134 THR A C 1
ATOM 1033 O O . THR A 1 134 ? -51.508 -9.718 29.807 1.00 55.66 134 THR A O 1
ATOM 1036 N N . ILE A 1 135 ? -53.610 -8.992 29.507 1.00 60.06 135 ILE A N 1
ATOM 1037 C CA . ILE A 1 135 ? -54.084 -9.297 30.854 1.00 60.06 135 ILE A CA 1
ATOM 1038 C C . ILE A 1 135 ? -54.441 -10.790 30.861 1.00 60.06 135 ILE A C 1
ATOM 1040 O O . ILE A 1 135 ? -55.447 -11.182 30.269 1.00 60.06 135 ILE A O 1
ATOM 1044 N N . LEU A 1 136 ? -53.632 -11.635 31.510 1.00 58.53 136 LEU A N 1
ATOM 1045 C CA . LEU A 1 136 ? -54.131 -12.930 31.975 1.00 58.53 136 LEU A CA 1
ATOM 1046 C C . LEU A 1 136 ? -55.093 -12.635 33.122 1.00 58.53 136 LEU A C 1
ATOM 1048 O O . LEU A 1 136 ? -54.674 -12.384 34.250 1.00 58.53 136 LEU A O 1
ATOM 1052 N N . PHE A 1 137 ? -56.384 -12.620 32.810 1.00 51.22 137 PHE A N 1
ATOM 1053 C CA . PHE A 1 137 ? -57.410 -12.676 33.836 1.00 51.22 137 PHE A CA 1
ATOM 1054 C C . PHE A 1 137 ? -57.273 -14.019 34.567 1.00 51.22 137 PHE A C 1
ATOM 1056 O O . PHE A 1 137 ? -57.324 -15.062 33.909 1.00 51.22 137 PHE A O 1
ATOM 1063 N N . PRO A 1 138 ? -57.087 -14.015 35.898 1.00 53.84 138 PRO A N 1
ATOM 1064 C CA . PRO A 1 138 ? -57.125 -15.234 36.688 1.00 53.84 138 PRO A CA 1
ATOM 1065 C C . PRO A 1 138 ? -58.481 -15.916 36.475 1.00 53.84 138 PRO A C 1
ATOM 1067 O O . PRO A 1 138 ? -59.527 -15.258 36.485 1.00 53.84 138 PRO A O 1
ATOM 1070 N N . VAL A 1 139 ? -58.477 -17.229 36.250 1.00 62.28 139 VAL A N 1
ATOM 1071 C CA . VAL A 1 139 ? -59.696 -18.032 36.052 1.00 62.28 139 VAL A CA 1
ATOM 1072 C C . VAL A 1 139 ? -60.661 -17.935 37.244 1.00 62.28 139 VAL A C 1
ATOM 1074 O O . VAL A 1 139 ? -61.856 -18.177 37.079 1.00 62.28 139 VAL A O 1
ATOM 1077 N N . GLU A 1 140 ? -60.209 -17.460 38.405 1.00 57.19 140 GLU A N 1
ATOM 1078 C CA . GLU A 1 140 ? -61.046 -17.164 39.570 1.00 57.19 140 GLU A CA 1
ATOM 1079 C C . GLU A 1 140 ? -62.045 -16.007 39.339 1.00 57.19 140 GLU A C 1
ATOM 1081 O O . GLU A 1 140 ? -63.083 -15.947 40.001 1.00 57.19 140 GLU A O 1
ATOM 1086 N N . ALA A 1 141 ? -61.822 -15.119 38.359 1.00 56.97 141 ALA A N 1
ATOM 1087 C CA . ALA A 1 141 ? -62.776 -14.050 38.032 1.00 56.97 141 ALA A CA 1
ATOM 1088 C C . ALA A 1 141 ? -64.064 -14.573 37.360 1.00 56.97 141 ALA A C 1
ATOM 1090 O O . ALA A 1 141 ? -65.127 -13.963 37.496 1.00 56.97 141 ALA A O 1
ATOM 1091 N N . THR A 1 142 ? -64.012 -15.731 36.688 1.00 59.31 142 THR A N 1
ATOM 1092 C CA . THR A 1 142 ? -65.218 -16.352 36.102 1.00 59.31 142 THR A CA 1
ATOM 1093 C C . THR A 1 142 ? -66.175 -16.886 37.171 1.00 59.31 142 THR A C 1
ATOM 1095 O O . THR A 1 142 ? -67.391 -16.827 36.992 1.00 59.31 142 THR A O 1
ATOM 1098 N N . GLN A 1 143 ? -65.650 -17.312 38.325 1.00 58.72 143 GLN A N 1
ATOM 1099 C CA . GLN A 1 143 ? -66.462 -17.766 39.459 1.00 58.72 143 GLN A CA 1
ATOM 1100 C C . GLN A 1 143 ? -67.187 -16.599 40.143 1.00 58.72 143 GLN A C 1
ATOM 1102 O O . GLN A 1 143 ? -68.340 -16.747 40.542 1.00 58.72 143 GLN A O 1
ATOM 1107 N N . LEU A 1 144 ? -66.568 -15.414 40.197 1.00 58.94 144 LEU A N 1
ATOM 1108 C CA . LEU A 1 144 ? -67.210 -14.195 40.706 1.00 58.94 144 LEU A CA 1
ATOM 1109 C C . LEU A 1 144 ? -68.267 -13.625 39.741 1.00 58.94 144 LEU A C 1
ATOM 1111 O O . LEU A 1 144 ? -69.253 -13.041 40.182 1.00 58.94 144 LEU A O 1
ATOM 1115 N N . MET A 1 145 ? -68.123 -13.829 38.427 1.00 60.19 145 MET A N 1
ATOM 1116 C CA . MET A 1 145 ? -69.181 -13.485 37.464 1.00 60.19 145 MET A CA 1
ATOM 1117 C C . MET A 1 145 ? -70.398 -14.421 37.552 1.00 60.19 145 MET A C 1
ATOM 1119 O O . MET A 1 145 ? -71.526 -13.962 37.371 1.00 60.19 145 MET A O 1
ATOM 1123 N N . GLY A 1 146 ? -70.199 -15.705 37.870 1.00 61.09 146 GLY A N 1
ATOM 1124 C CA . GLY A 1 146 ? -71.295 -16.662 38.066 1.00 61.09 146 GLY A CA 1
ATOM 1125 C C . GLY A 1 146 ? -72.164 -16.354 39.292 1.00 61.09 146 GLY A C 1
ATOM 1126 O O . GLY A 1 146 ? -73.385 -16.503 39.238 1.00 61.09 146 GLY A O 1
ATOM 1127 N N . THR A 1 147 ? -71.567 -15.856 40.380 1.00 64.25 147 THR A N 1
ATOM 1128 C CA . THR A 1 147 ? -72.310 -15.484 41.596 1.00 64.25 147 THR A CA 1
ATOM 1129 C C . THR A 1 147 ? -73.091 -14.183 41.420 1.00 64.25 147 THR A C 1
ATOM 1131 O O . THR A 1 147 ? -74.236 -14.100 41.856 1.00 64.25 147 THR A O 1
ATOM 1134 N N . LEU A 1 148 ? -72.541 -13.190 40.716 1.00 61.03 148 LEU A N 1
ATOM 1135 C CA . LEU A 1 148 ? -73.257 -11.941 40.426 1.00 61.03 148 LEU A CA 1
ATOM 1136 C C . LEU A 1 148 ? -74.392 -12.132 39.401 1.00 61.03 148 LEU A C 1
ATOM 1138 O O . LEU A 1 148 ? -75.426 -11.476 39.517 1.00 61.03 148 LEU A O 1
ATOM 1142 N N . GLY A 1 149 ? -74.248 -13.064 38.451 1.00 64.19 149 GLY A N 1
ATOM 1143 C CA . GLY A 1 149 ? -75.316 -13.444 37.517 1.00 64.19 149 GLY A CA 1
ATOM 1144 C C . GLY A 1 149 ? -76.499 -14.147 38.195 1.00 64.19 149 GLY A C 1
ATOM 1145 O O . GLY A 1 149 ? -77.644 -13.771 37.954 1.00 64.19 149 GLY A O 1
ATOM 1146 N N . GLY A 1 150 ? -76.235 -15.095 39.103 1.00 62.69 150 GLY A N 1
ATOM 1147 C CA . GLY A 1 150 ? -77.286 -15.816 39.841 1.00 62.69 150 GLY A CA 1
ATOM 1148 C C . GLY A 1 150 ? -78.032 -14.955 40.869 1.00 62.69 150 GLY A C 1
ATOM 1149 O O . GLY A 1 150 ? -79.240 -15.099 41.042 1.00 62.69 150 GLY A O 1
ATOM 1150 N N . ILE A 1 151 ? -77.347 -13.996 41.505 1.00 63.44 151 ILE A N 1
ATOM 1151 C CA . ILE A 1 151 ? -77.998 -13.003 42.381 1.00 63.44 151 ILE A CA 1
ATOM 1152 C C . ILE A 1 151 ? -78.802 -11.999 41.542 1.00 63.44 151 ILE A C 1
ATOM 1154 O O . ILE A 1 151 ? -79.863 -11.555 41.971 1.00 63.44 151 ILE A O 1
ATOM 1158 N N . GLY A 1 152 ? -78.339 -11.677 40.330 1.00 63.41 152 GLY A N 1
ATOM 1159 C CA . GLY A 1 152 ? -79.070 -10.849 39.374 1.00 63.41 152 GLY A CA 1
ATOM 1160 C C . GLY A 1 152 ? -80.374 -11.489 38.896 1.00 63.41 152 GLY A C 1
ATOM 1161 O O . GLY A 1 152 ? -81.359 -10.777 38.748 1.00 63.41 152 GLY A O 1
ATOM 1162 N N . GLU A 1 153 ? -80.413 -12.810 38.705 1.00 61.66 153 GLU A N 1
ATOM 1163 C CA . GLU A 1 153 ? -81.615 -13.551 38.294 1.00 61.66 153 GLU A CA 1
ATOM 1164 C C . GLU A 1 153 ? -82.636 -13.665 39.443 1.00 61.66 153 GLU A C 1
ATOM 1166 O O . GLU A 1 153 ? -83.806 -13.335 39.249 1.00 61.66 153 GLU A O 1
ATOM 1171 N N . LEU A 1 154 ? -82.173 -13.939 40.673 1.00 59.22 154 LEU A N 1
ATOM 1172 C CA . LEU A 1 154 ? -82.985 -13.866 41.901 1.00 59.22 154 LEU A CA 1
ATOM 1173 C C . LEU A 1 154 ? -83.500 -12.444 42.188 1.00 59.22 154 LEU A C 1
ATOM 1175 O O . LEU A 1 154 ? -84.635 -12.261 42.624 1.00 59.22 154 LEU A O 1
ATOM 1179 N N . ALA A 1 155 ? -82.691 -11.415 41.917 1.00 63.00 155 ALA A N 1
ATOM 1180 C CA . ALA A 1 155 ? -83.104 -10.021 42.045 1.00 63.00 155 ALA A CA 1
ATOM 1181 C C . ALA A 1 155 ? -84.085 -9.612 40.936 1.00 63.00 155 ALA A C 1
ATOM 1183 O O . ALA A 1 155 ? -85.002 -8.841 41.192 1.00 63.00 155 ALA A O 1
ATOM 1184 N N . LYS A 1 156 ? -83.957 -10.136 39.713 1.00 59.72 156 LYS A N 1
ATOM 1185 C CA . LYS A 1 156 ? -84.908 -9.870 38.622 1.00 59.72 156 LYS A CA 1
ATOM 1186 C C . LYS A 1 156 ? -86.257 -10.552 38.860 1.00 59.72 156 LYS A C 1
ATOM 1188 O O . LYS A 1 156 ? -87.284 -9.989 38.490 1.00 59.72 156 LYS A O 1
ATOM 1193 N N . GLU A 1 157 ? -86.256 -11.710 39.519 1.00 60.12 157 GLU A N 1
ATOM 1194 C CA . GLU A 1 157 ? -87.462 -12.414 39.966 1.00 60.12 157 GLU A CA 1
ATOM 1195 C C . GLU A 1 157 ? -88.112 -11.732 41.189 1.00 60.12 157 GLU A C 1
ATOM 1197 O O . GLU A 1 157 ? -89.336 -11.658 41.273 1.00 60.12 157 GLU A O 1
ATOM 1202 N N . ALA A 1 158 ? -87.316 -11.119 42.077 1.00 56.78 158 ALA A N 1
ATOM 1203 C CA . ALA A 1 158 ? -87.807 -10.354 43.232 1.00 56.78 158 ALA A CA 1
ATOM 1204 C C . ALA A 1 158 ? -88.239 -8.902 42.915 1.00 56.78 158 ALA A C 1
ATOM 1206 O O . ALA A 1 158 ? -89.129 -8.371 43.578 1.00 56.78 158 ALA A O 1
ATOM 1207 N N . PHE A 1 159 ? -87.638 -8.249 41.912 1.00 58.34 159 PHE A N 1
ATOM 1208 C CA . PHE A 1 159 ? -87.866 -6.832 41.569 1.00 58.34 159 PHE A CA 1
ATOM 1209 C C . PHE A 1 159 ? -88.542 -6.619 40.203 1.00 58.34 159 PHE A C 1
ATOM 1211 O O . PHE A 1 159 ? -88.609 -5.495 39.703 1.00 58.34 159 PHE A O 1
ATOM 1218 N N . GLY A 1 160 ? -89.095 -7.672 39.596 1.00 45.44 160 GLY A N 1
ATOM 1219 C CA . GLY A 1 160 ? -89.849 -7.633 38.340 1.00 45.44 160 GLY A CA 1
ATOM 1220 C C . GLY A 1 160 ? -91.226 -6.961 38.434 1.00 45.44 160 GLY A C 1
ATOM 1221 O O . GLY A 1 160 ? -92.222 -7.540 38.010 1.00 45.44 160 GLY A O 1
ATOM 1222 N N . LYS A 1 161 ? -91.307 -5.747 38.985 1.00 49.09 161 LYS A N 1
ATOM 1223 C CA . LYS A 1 161 ? -92.394 -4.785 38.760 1.00 49.09 161 LYS A CA 1
ATOM 1224 C C . LYS A 1 161 ? -91.919 -3.399 39.196 1.00 49.09 161 LYS A C 1
ATOM 1226 O O . LYS A 1 161 ? -91.661 -3.199 40.380 1.00 49.09 161 LYS A O 1
ATOM 1231 N N . THR A 1 162 ? -91.884 -2.465 38.238 1.00 32.81 162 THR A N 1
ATOM 1232 C CA . THR A 1 162 ? -92.326 -1.049 38.315 1.00 32.81 162 THR A CA 1
ATOM 1233 C C . THR A 1 162 ? -91.381 -0.086 37.566 1.00 32.81 162 THR A C 1
ATOM 1235 O O . THR A 1 162 ? -90.243 0.125 37.957 1.00 32.81 162 THR A O 1
ATOM 1238 N N . GLU A 1 163 ? -91.930 0.445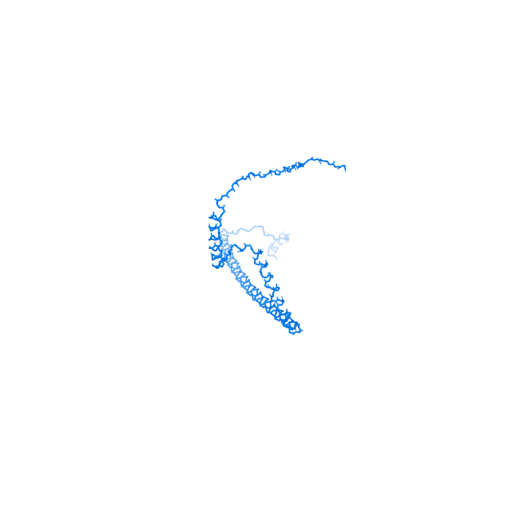 36.465 1.00 36.03 163 GLU A N 1
ATOM 1239 C CA . GLU A 1 163 ? -91.813 1.782 35.845 1.00 36.03 163 GLU A CA 1
ATOM 1240 C C . GLU A 1 163 ? -90.464 2.446 35.478 1.00 36.03 163 GLU A C 1
ATOM 1242 O O . GLU A 1 163 ? -89.515 2.568 36.242 1.00 36.03 163 GLU A O 1
ATOM 1247 N N . THR A 1 164 ? -90.465 2.973 34.248 1.00 42.34 164 THR A N 1
ATOM 1248 C CA . THR A 1 164 ? -89.486 3.864 33.596 1.00 42.34 164 THR A CA 1
ATOM 1249 C C . THR A 1 164 ? -89.701 5.327 34.018 1.00 42.34 164 THR A C 1
ATOM 1251 O O . THR A 1 164 ? -90.857 5.725 34.166 1.00 42.34 164 THR A O 1
ATOM 1254 N N . PRO A 1 165 ? -88.648 6.174 34.116 1.00 40.97 165 PRO A N 1
ATOM 1255 C CA . PRO A 1 165 ? -88.675 7.410 33.304 1.00 40.97 165 PRO A CA 1
ATOM 1256 C C . PRO A 1 165 ? -87.317 8.002 32.825 1.00 40.97 165 PRO A C 1
ATOM 1258 O O . PRO A 1 165 ? -86.316 7.984 33.529 1.00 40.97 165 PRO A O 1
ATOM 1261 N N . ALA A 1 166 ? -87.403 8.591 31.618 1.00 45.19 166 ALA A N 1
ATOM 1262 C CA . ALA A 1 166 ? -86.778 9.782 30.991 1.00 45.19 166 ALA A CA 1
ATOM 1263 C C . ALA A 1 166 ? -85.248 10.103 31.053 1.00 45.19 166 ALA A C 1
ATOM 1265 O O . ALA A 1 166 ? -84.643 10.087 32.121 1.00 45.19 166 ALA A O 1
ATOM 1266 N N . PRO A 1 167 ? -84.628 10.526 29.917 1.00 58.06 167 PRO A N 1
ATOM 1267 C CA . PRO A 1 167 ? -83.193 10.834 29.821 1.00 58.06 167 PRO A CA 1
ATOM 1268 C C . PRO A 1 167 ? -82.821 12.309 30.142 1.00 58.06 167 PRO A C 1
ATOM 1270 O O . PRO A 1 167 ? -83.619 13.211 29.877 1.00 58.06 167 PRO A O 1
ATOM 1273 N N . PRO A 1 168 ? -81.598 12.582 30.652 1.00 62.75 168 PRO A N 1
ATOM 1274 C CA . PRO A 1 168 ? -81.119 13.933 30.985 1.00 62.75 168 PRO A CA 1
ATOM 1275 C C . PRO A 1 168 ? -80.471 14.710 29.803 1.00 62.75 168 PRO A C 1
ATOM 1277 O O . PRO A 1 168 ? -80.092 14.105 28.798 1.00 62.75 168 PRO A O 1
ATOM 1280 N N . PRO A 1 169 ? -80.337 16.054 29.915 1.00 57.88 169 PRO A N 1
ATOM 1281 C CA . PRO A 1 169 ? -80.075 16.973 28.796 1.00 57.88 169 PRO A CA 1
ATOM 1282 C C . PRO A 1 169 ? -78.593 17.159 28.401 1.00 57.88 169 PRO A C 1
ATOM 1284 O O . PRO A 1 169 ? -77.669 16.930 29.177 1.00 57.88 169 PRO A O 1
ATOM 1287 N N . THR A 1 170 ? -78.392 17.621 27.161 1.00 65.62 170 THR A N 1
ATOM 1288 C CA . THR A 1 170 ? -77.113 17.810 26.448 1.00 65.62 170 THR A CA 1
ATOM 1289 C C . THR A 1 170 ? -76.322 19.056 26.909 1.00 65.62 170 THR A C 1
ATOM 1291 O O . THR A 1 170 ? -76.930 20.106 27.119 1.00 65.62 170 THR A O 1
ATOM 1294 N N . PRO A 1 171 ? -74.975 19.004 27.014 1.00 65.69 171 PRO A N 1
ATOM 1295 C CA . PRO A 1 171 ? -74.144 20.162 27.374 1.00 65.69 171 PRO A CA 1
ATOM 1296 C C . PRO A 1 171 ? -73.866 21.128 26.192 1.00 65.69 171 PRO A C 1
ATOM 1298 O O . PRO A 1 171 ? -73.856 20.696 25.037 1.00 65.69 171 PRO A O 1
ATOM 1301 N N . PRO A 1 172 ? -73.607 22.431 26.452 1.00 61.25 172 PRO A N 1
ATOM 1302 C CA . PRO A 1 172 ? -73.468 23.456 25.412 1.00 61.25 172 PRO A CA 1
ATOM 1303 C C . PRO A 1 172 ? -72.106 23.456 24.690 1.00 61.25 172 PRO A C 1
ATOM 1305 O O . PRO A 1 172 ? -71.058 23.143 25.256 1.00 61.25 172 PRO A O 1
ATOM 1308 N N . ALA A 1 173 ? -72.140 23.861 23.417 1.00 55.91 173 ALA A N 1
ATOM 1309 C CA . ALA A 1 173 ? -71.021 23.879 22.477 1.00 55.91 173 ALA A CA 1
ATOM 1310 C C . ALA A 1 173 ? -69.977 24.978 22.772 1.00 55.91 173 ALA A C 1
ATOM 1312 O O . ALA A 1 173 ? -70.308 26.147 22.966 1.00 55.91 173 ALA A O 1
ATOM 1313 N N . ARG A 1 174 ? -68.688 24.609 22.741 1.00 59.47 174 ARG A N 1
ATOM 1314 C CA . ARG A 1 174 ? -67.543 25.524 22.879 1.00 59.47 174 ARG A CA 1
ATOM 1315 C C . ARG A 1 174 ? -67.266 26.256 21.556 1.00 59.47 174 ARG A C 1
ATOM 1317 O O . ARG A 1 174 ? -67.026 25.627 20.528 1.00 59.47 174 ARG A O 1
ATOM 1324 N N . VAL A 1 175 ? -67.266 27.587 21.614 1.00 58.91 175 VAL A N 1
ATOM 1325 C CA . VAL A 1 175 ? -66.980 28.515 20.507 1.00 58.91 175 VAL A CA 1
ATOM 1326 C C . VAL A 1 175 ? -65.526 28.367 20.028 1.00 58.91 175 VAL A C 1
ATOM 1328 O O . VAL A 1 175 ? -64.595 28.407 20.832 1.00 58.91 175 VAL A O 1
ATOM 1331 N N . ARG A 1 176 ? -65.329 28.204 18.713 1.00 52.12 176 ARG A N 1
ATOM 1332 C CA . ARG A 1 176 ? -64.021 28.264 18.036 1.00 52.12 176 ARG A CA 1
ATOM 1333 C C . ARG A 1 176 ? -63.586 29.725 17.888 1.00 52.12 176 ARG A C 1
ATOM 1335 O O . ARG A 1 176 ? -64.326 30.512 17.309 1.00 52.12 176 ARG A O 1
ATOM 1342 N N . GLN A 1 177 ? -62.387 30.074 18.351 1.00 57.16 177 GLN A N 1
ATOM 1343 C CA . GLN A 1 177 ? -61.729 31.330 17.978 1.00 57.16 177 GLN A CA 1
ATOM 1344 C C . GLN A 1 177 ? -60.899 31.112 16.704 1.00 57.16 177 GLN A C 1
ATOM 1346 O O . GLN A 1 177 ? -60.120 30.163 16.623 1.00 57.16 177 GLN A O 1
ATOM 1351 N N . SER A 1 178 ? -61.108 31.973 15.707 1.00 60.31 178 SER A N 1
ATOM 1352 C CA . SER A 1 178 ? -60.336 32.040 14.460 1.00 60.31 178 SER A CA 1
ATOM 1353 C C . SER A 1 178 ? -59.059 32.876 14.648 1.00 60.31 178 SER A C 1
ATOM 1355 O O . SER A 1 178 ? -59.085 33.807 15.453 1.00 60.31 178 SER A O 1
ATOM 1357 N N . PRO A 1 179 ? -57.969 32.627 13.894 1.00 60.81 179 PRO A N 1
ATOM 1358 C CA . PRO A 1 179 ? -56.710 33.343 14.069 1.00 60.81 179 PRO A CA 1
ATOM 1359 C C . PRO A 1 179 ? -56.421 34.265 12.878 1.00 60.81 179 PRO A C 1
ATOM 1361 O O . PRO A 1 179 ? -55.917 33.768 11.889 1.00 60.81 179 PRO A O 1
ATOM 1364 N N . PHE A 1 180 ? -56.701 35.572 12.938 1.00 55.62 180 PHE A N 1
ATOM 1365 C CA . PHE A 1 180 ? -56.077 36.575 12.049 1.00 55.62 180 PHE A CA 1
ATOM 1366 C C . PHE A 1 180 ? -56.239 37.992 12.625 1.00 55.62 180 PHE A C 1
ATOM 1368 O O . PHE A 1 180 ? -57.347 38.406 12.954 1.00 55.62 180 PHE A O 1
ATOM 1375 N N . GLY A 1 181 ? -55.129 38.729 12.715 1.00 49.78 181 GLY A N 1
ATOM 1376 C CA . GLY A 1 181 ? -55.071 40.133 13.131 1.00 49.78 181 GLY A CA 1
ATOM 1377 C C . GLY A 1 181 ? -53.623 40.605 13.293 1.00 49.78 181 GLY A C 1
ATOM 1378 O O . GLY A 1 181 ? -52.970 40.239 14.258 1.00 49.78 181 GLY A O 1
ATOM 1379 N N . THR A 1 182 ? -53.135 41.335 12.294 1.00 59.78 182 THR A N 1
ATOM 1380 C CA . THR A 1 182 ? -51.756 41.782 11.991 1.00 59.78 182 THR A CA 1
ATOM 1381 C C . THR A 1 182 ? -51.275 42.998 12.844 1.00 59.78 182 THR A C 1
ATOM 1383 O O . THR A 1 182 ? -51.868 43.246 13.888 1.00 59.78 182 THR A O 1
ATOM 1386 N N . PRO A 1 183 ? -50.194 43.737 12.488 1.00 53.56 183 PRO A N 1
ATOM 1387 C CA . PRO A 1 183 ? -48.916 43.810 13.209 1.00 53.56 183 PRO A CA 1
ATOM 1388 C C . PRO A 1 183 ? -48.684 45.185 13.887 1.00 53.56 183 PRO A C 1
ATOM 1390 O O . PRO A 1 183 ? -49.448 46.120 13.664 1.00 53.56 183 PRO A O 1
ATOM 1393 N N . GLN A 1 184 ? -47.621 45.330 14.686 1.00 58.97 184 GLN A N 1
ATOM 1394 C CA . GLN A 1 184 ? -47.183 46.632 15.214 1.00 58.97 184 GLN A CA 1
ATOM 1395 C C . GLN A 1 184 ? -45.874 47.118 14.581 1.00 58.97 184 GLN A C 1
ATOM 1397 O O . GLN A 1 184 ? -45.073 46.307 14.112 1.00 58.97 184 GLN A O 1
ATOM 1402 N N . GLU A 1 185 ? -45.785 48.452 14.564 1.00 45.91 185 GLU A N 1
ATOM 1403 C CA . GLU A 1 185 ? -44.699 49.365 14.169 1.00 45.91 185 GLU A CA 1
ATOM 1404 C C . GLU A 1 185 ? -43.299 48.999 14.677 1.00 45.91 185 GLU A C 1
ATOM 1406 O O . GLU A 1 185 ? -43.181 48.399 15.771 1.00 45.91 185 GLU A O 1
#

Secondary structure (DSSP, 8-state):
-HHHHHHGGGTPPP-----------HHHHHHHHHHHHHHHHHHHHHHHHHHHHHHHHHHHHHHHHHHHHHHHHHHHHHHHHHHHHHHHHHHHHHHHHHHHHHHHHHHHHHHHHHHHHHHHHHHHHHHT-TTTT-----THHHHHHHHHHHHHHHHHHHS-------PPPPPPPPPPPP-------

Sequence (185 aa):
SVVDHATTPWGVKITRVEIKDIRPPADIVNAMGRQMKAEREKRANILEAEGSRQSEILRAEGQKQARILEAEGRKESAFRDSEARERAAEAEAKATQVVSQAIESGGTQSLNYFIAQKYVEAIGKFATSPNAKTILFPVEATQLMGTLGGIGELAKEAFGKTETPAPPPTPPARVRQSPFGTPQE

Radius of gyration: 53.57 Å; chains: 1; bounding box: 143×67×112 Å